Protein AF-A0A258RDF0-F1 (afdb_monomer)

Structure (mmCIF, N/CA/C/O backbone):
data_AF-A0A258RDF0-F1
#
_entry.id   AF-A0A258RDF0-F1
#
loop_
_atom_site.group_PDB
_atom_site.id
_atom_site.type_symbol
_atom_site.label_atom_id
_atom_site.label_alt_id
_atom_site.label_comp_id
_atom_site.label_asym_id
_atom_site.label_entity_id
_atom_site.label_seq_id
_atom_site.pdbx_PDB_ins_code
_atom_site.Cartn_x
_atom_site.Cartn_y
_atom_site.Cartn_z
_atom_site.occupancy
_atom_site.B_iso_or_equiv
_atom_site.auth_seq_id
_atom_site.auth_comp_id
_atom_site.auth_asym_id
_atom_site.auth_atom_id
_atom_site.pdbx_PDB_model_num
ATOM 1 N N . MET A 1 1 ? -20.471 22.988 -35.890 1.00 46.72 1 MET A N 1
ATOM 2 C CA . MET A 1 1 ? -19.238 23.167 -35.092 1.00 46.72 1 MET A CA 1
ATOM 3 C C . MET A 1 1 ? -19.544 24.231 -34.056 1.00 46.72 1 MET A C 1
ATOM 5 O O . MET A 1 1 ? -19.639 25.398 -34.407 1.00 46.72 1 MET A O 1
ATOM 9 N N . ASP A 1 2 ? -19.808 23.821 -32.820 1.00 60.06 2 ASP A N 1
ATOM 10 C CA . ASP A 1 2 ? -20.266 24.709 -31.749 1.00 60.06 2 ASP A CA 1
ATOM 11 C C . ASP A 1 2 ? -19.088 25.421 -31.075 1.00 60.06 2 ASP A C 1
ATOM 13 O O . ASP A 1 2 ? -18.293 24.817 -30.354 1.00 60.06 2 ASP A O 1
ATOM 17 N N . PHE A 1 3 ? -18.955 26.724 -31.323 1.00 60.78 3 PHE A N 1
ATOM 18 C CA . PHE A 1 3 ? -17.875 27.548 -30.769 1.00 60.78 3 PHE A CA 1
ATOM 19 C C . PHE A 1 3 ? -18.239 28.172 -29.412 1.00 60.78 3 PHE A C 1
ATOM 21 O O . PHE A 1 3 ? -17.359 28.383 -28.576 1.00 60.78 3 PHE A O 1
ATOM 28 N N . SER A 1 4 ? -19.529 28.387 -29.146 1.00 67.19 4 SER A N 1
ATOM 29 C CA . SER A 1 4 ? -20.022 29.019 -27.914 1.00 67.19 4 SER A CA 1
ATOM 30 C C . SER A 1 4 ? -19.819 28.136 -26.678 1.00 67.19 4 SER A C 1
ATOM 32 O O . SER A 1 4 ? -19.344 28.602 -25.643 1.00 67.19 4 SER A O 1
ATOM 34 N N . THR A 1 5 ? -20.066 26.828 -26.801 1.00 65.38 5 THR A N 1
ATOM 35 C CA . THR A 1 5 ? -19.822 25.852 -25.723 1.00 65.38 5 THR A CA 1
ATOM 36 C C . THR A 1 5 ? -18.330 25.700 -25.423 1.00 65.38 5 THR A C 1
ATOM 38 O O . THR A 1 5 ? -17.933 25.544 -24.266 1.00 65.38 5 THR A O 1
ATOM 41 N N . ARG A 1 6 ? -17.470 25.817 -26.447 1.00 63.69 6 ARG A N 1
ATOM 42 C CA . ARG A 1 6 ? -16.010 25.774 -26.286 1.00 63.69 6 ARG A CA 1
ATOM 43 C C . ARG A 1 6 ? -15.482 26.997 -25.543 1.00 63.69 6 ARG A C 1
ATOM 45 O O . ARG A 1 6 ? -14.559 26.858 -24.739 1.00 63.69 6 ARG A O 1
ATOM 52 N N . GLN A 1 7 ? -16.065 28.171 -25.775 1.00 63.72 7 GLN A N 1
ATOM 53 C CA . GLN A 1 7 ? -15.661 29.401 -25.099 1.00 63.72 7 GLN A CA 1
ATOM 54 C C . GLN A 1 7 ? -16.093 29.414 -23.624 1.00 63.72 7 GLN A C 1
ATOM 56 O O . GLN A 1 7 ? -15.288 29.765 -22.759 1.00 63.72 7 GLN A O 1
ATOM 61 N N . GLU A 1 8 ? -17.310 28.956 -23.315 1.00 69.31 8 GLU A N 1
ATOM 62 C CA . GLU A 1 8 ? -17.787 28.859 -21.930 1.00 69.31 8 GLU A CA 1
ATOM 63 C C . GLU A 1 8 ? -16.985 27.824 -21.125 1.00 69.31 8 GLU A C 1
ATOM 65 O O . GLU A 1 8 ? -16.539 28.103 -20.009 1.00 69.31 8 GLU A O 1
ATOM 70 N N . ASN A 1 9 ? -16.709 26.659 -21.720 1.00 72.44 9 ASN A N 1
ATOM 71 C CA . ASN A 1 9 ? -15.891 25.631 -21.084 1.00 72.44 9 ASN A CA 1
ATOM 72 C C . ASN A 1 9 ? -14.430 26.093 -20.922 1.00 72.44 9 ASN A C 1
ATOM 74 O O . ASN A 1 9 ? -13.807 25.841 -19.895 1.00 72.44 9 ASN A O 1
ATOM 78 N N . SER A 1 10 ? -13.885 26.847 -21.886 1.00 78.25 10 SER A N 1
ATOM 79 C CA . SER A 1 10 ? -12.567 27.479 -21.743 1.00 78.25 10 SER A CA 1
ATOM 80 C C . SER A 1 10 ? -12.546 28.429 -20.543 1.00 78.25 10 SER A C 1
ATOM 82 O O . SER A 1 10 ? -11.718 28.265 -19.649 1.00 78.25 10 SER A O 1
ATOM 84 N N . ARG A 1 11 ? -13.508 29.356 -20.438 1.00 83.94 11 ARG A N 1
ATOM 85 C CA . ARG A 1 11 ? -13.563 30.326 -19.334 1.00 83.94 11 ARG A CA 1
ATOM 86 C C . ARG A 1 11 ? -13.711 29.647 -17.967 1.00 83.94 11 ARG A C 1
ATOM 88 O O . ARG A 1 11 ? -12.981 30.008 -17.050 1.00 83.94 11 ARG A O 1
ATOM 95 N N . ARG A 1 12 ? -14.563 28.618 -17.852 1.00 83.00 12 ARG A N 1
ATOM 96 C CA . ARG A 1 12 ? -14.733 27.807 -16.626 1.00 83.00 12 ARG A CA 1
ATOM 97 C C . ARG A 1 12 ? -13.453 27.064 -16.222 1.00 83.00 12 ARG A C 1
ATOM 99 O O . ARG A 1 12 ? -13.132 26.972 -15.036 1.00 83.00 12 ARG A O 1
ATOM 106 N N . ARG A 1 13 ? -12.688 26.561 -17.196 1.00 83.06 13 ARG A N 1
ATOM 107 C CA . ARG A 1 13 ? -11.395 25.903 -16.948 1.00 83.06 13 ARG A CA 1
ATOM 108 C C . ARG A 1 13 ? -10.340 26.887 -16.452 1.00 83.06 13 ARG A C 1
ATOM 110 O O . ARG A 1 13 ? -9.618 26.561 -15.515 1.00 83.06 13 ARG A O 1
ATOM 117 N N . TRP A 1 14 ? -10.283 28.090 -17.022 1.00 91.88 14 TRP A N 1
ATOM 118 C CA . TRP A 1 14 ? -9.378 29.147 -16.561 1.00 91.88 14 TRP A CA 1
ATOM 119 C C . TRP A 1 14 ? -9.740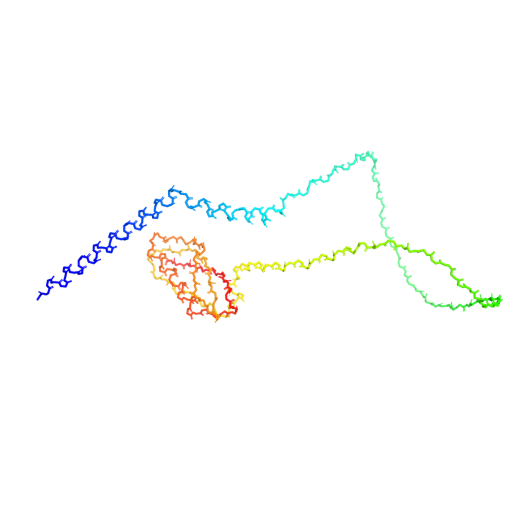 29.649 -15.160 1.00 91.88 14 TRP A C 1
ATOM 121 O O . TRP A 1 14 ? -8.846 29.821 -14.336 1.00 91.88 14 TRP A O 1
ATOM 131 N N . THR A 1 15 ? -11.031 29.805 -14.843 1.00 92.25 15 THR A N 1
ATOM 132 C CA . THR A 1 15 ? -11.462 30.158 -13.479 1.00 92.25 15 THR A CA 1
ATOM 133 C C . THR A 1 15 ? -11.142 29.054 -12.473 1.00 92.25 15 THR A C 1
ATOM 135 O O . THR A 1 15 ? -10.676 29.352 -11.378 1.00 92.25 15 THR A O 1
ATOM 138 N N . GLY A 1 16 ? -11.327 27.781 -12.846 1.00 91.69 16 GLY A N 1
ATOM 139 C CA . GLY A 1 16 ? -10.954 26.646 -12.000 1.00 91.69 16 GLY A CA 1
ATOM 140 C C . GLY A 1 16 ? -9.446 26.582 -11.748 1.00 91.69 16 GLY A C 1
ATOM 141 O O . GLY A 1 16 ? -9.019 26.429 -10.608 1.00 91.69 16 GLY A O 1
ATOM 142 N N . LEU A 1 17 ? -8.632 26.781 -12.790 1.00 94.06 17 LEU A N 1
ATOM 143 C CA . LEU A 1 17 ? -7.175 26.817 -12.664 1.00 94.06 17 LEU A CA 1
ATOM 144 C C . LEU A 1 17 ? -6.716 27.974 -11.763 1.00 94.06 17 LEU A C 1
ATOM 146 O O . LEU A 1 17 ? -5.900 27.762 -10.870 1.00 94.06 17 LEU A O 1
ATOM 150 N N . ALA A 1 18 ? -7.274 29.173 -11.950 1.00 94.94 18 ALA A N 1
ATOM 151 C CA . ALA A 1 18 ? -6.965 30.333 -11.117 1.00 94.94 18 ALA A CA 1
ATOM 152 C C . ALA A 1 18 ? -7.332 30.098 -9.642 1.00 94.94 18 ALA A C 1
ATOM 154 O O . ALA A 1 18 ? -6.536 30.412 -8.759 1.00 94.94 18 ALA A O 1
ATOM 155 N N . ALA A 1 19 ? -8.492 29.489 -9.372 1.00 96.12 19 ALA A N 1
ATOM 156 C CA . ALA A 1 19 ? -8.915 29.147 -8.016 1.00 96.12 19 ALA A CA 1
ATOM 157 C C . ALA A 1 19 ? -7.959 28.147 -7.347 1.00 96.12 19 ALA A C 1
ATOM 159 O O . ALA A 1 19 ? -7.587 28.326 -6.189 1.00 96.12 19 ALA A O 1
ATOM 160 N N . VAL A 1 20 ? -7.510 27.125 -8.082 1.00 96.12 20 VAL A N 1
ATOM 161 C CA . VAL A 1 20 ? -6.561 26.131 -7.563 1.00 96.12 20 VAL A CA 1
ATOM 162 C C . VAL A 1 20 ? -5.204 26.769 -7.278 1.00 96.12 20 VAL A C 1
ATOM 164 O O . VAL A 1 20 ? -4.642 26.539 -6.209 1.00 96.12 20 VAL A O 1
ATOM 167 N N . VAL A 1 21 ? -4.680 27.596 -8.187 1.00 97.06 21 VAL A N 1
ATOM 168 C CA . VAL A 1 21 ? -3.404 28.299 -7.974 1.00 97.06 21 VAL A CA 1
ATOM 169 C C . VAL A 1 21 ? -3.492 29.215 -6.752 1.00 97.06 21 VAL A C 1
ATOM 171 O O . VAL A 1 21 ? -2.612 29.170 -5.894 1.00 97.06 21 VAL A O 1
ATOM 174 N N . LEU A 1 22 ? -4.581 29.975 -6.614 1.00 97.00 22 LEU A N 1
ATOM 175 C CA . LEU A 1 22 ? -4.813 30.830 -5.451 1.00 97.00 22 LEU A CA 1
ATOM 176 C C . LEU A 1 22 ? -4.875 30.021 -4.147 1.00 97.00 22 LEU A C 1
ATOM 178 O O . LEU A 1 22 ? -4.267 30.416 -3.156 1.00 97.00 22 LEU A O 1
ATOM 182 N N . PHE A 1 23 ? -5.546 28.868 -4.152 1.00 96.62 23 PHE A N 1
ATOM 183 C CA . PHE A 1 23 ? -5.618 27.982 -2.990 1.00 96.62 23 PHE A CA 1
ATOM 184 C C . PHE A 1 23 ? -4.237 27.474 -2.556 1.00 96.62 23 PHE A C 1
ATOM 186 O O . PHE A 1 23 ? -3.932 27.474 -1.367 1.00 96.62 23 PHE A O 1
ATOM 193 N N . HIS A 1 24 ? -3.371 27.095 -3.500 1.00 96.81 24 HIS A N 1
ATOM 194 C CA . HIS A 1 24 ? -2.018 26.632 -3.175 1.00 96.81 24 HIS A CA 1
ATOM 195 C C . HIS A 1 24 ? -1.128 27.762 -2.660 1.00 96.81 24 HIS A C 1
ATOM 197 O O . HIS A 1 24 ? -0.344 27.540 -1.740 1.00 96.81 24 HIS A O 1
ATOM 203 N N . LEU A 1 25 ? -1.265 28.969 -3.214 1.00 95.94 25 LEU A N 1
ATOM 204 C CA . LEU A 1 25 ? -0.564 30.151 -2.714 1.00 95.94 25 LEU A CA 1
ATOM 205 C C . LEU A 1 25 ? -1.012 30.496 -1.290 1.00 95.94 25 LEU A C 1
ATOM 207 O O . LEU A 1 25 ? -0.167 30.763 -0.442 1.00 95.94 25 LEU A O 1
ATOM 211 N N . LEU A 1 26 ? -2.317 30.420 -1.005 1.00 94.19 26 LEU A N 1
ATO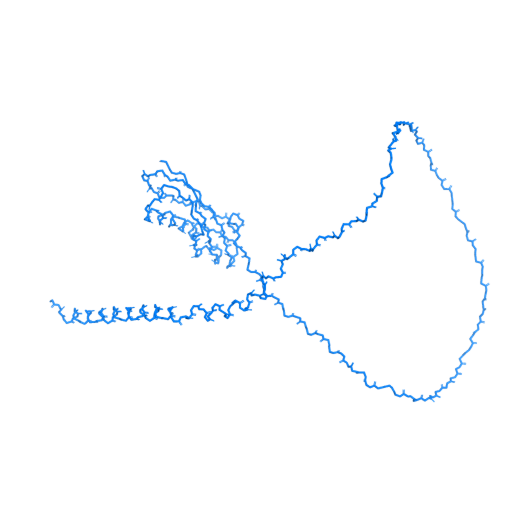M 212 C CA . LEU A 1 26 ? -2.864 30.598 0.342 1.00 94.19 26 LEU A CA 1
ATOM 213 C C . LEU A 1 26 ? -2.364 29.522 1.310 1.00 94.19 26 LEU A C 1
ATOM 215 O O . LEU A 1 26 ? -1.960 29.859 2.419 1.00 94.19 26 LEU A O 1
ATOM 219 N N . LEU A 1 27 ? -2.341 28.250 0.898 1.00 91.88 27 LEU A N 1
ATOM 220 C CA . LEU A 1 27 ? -1.785 27.162 1.707 1.00 91.88 27 LEU A CA 1
ATOM 221 C C . LEU A 1 27 ? -0.298 27.393 1.981 1.00 91.88 27 LEU A C 1
ATOM 223 O O . LEU A 1 27 ? 0.106 27.413 3.139 1.00 91.88 27 LEU A O 1
ATOM 227 N N . GLY A 1 28 ? 0.510 27.636 0.947 1.00 92.50 28 GLY A N 1
ATOM 228 C CA . GLY A 1 28 ? 1.937 27.924 1.096 1.00 92.50 28 GLY A CA 1
ATOM 229 C C . GLY A 1 28 ? 2.184 29.103 2.038 1.00 92.50 28 GLY A C 1
ATOM 230 O O . GLY A 1 28 ? 2.966 28.989 2.979 1.00 92.50 28 GLY A O 1
ATOM 231 N N . TRP A 1 29 ? 1.437 30.194 1.861 1.00 90.25 29 TRP A N 1
ATOM 232 C CA . TRP A 1 29 ? 1.506 31.373 2.722 1.00 90.25 29 TRP A CA 1
ATOM 233 C C . TRP A 1 29 ? 1.082 31.079 4.169 1.00 90.25 29 TRP A C 1
ATOM 235 O O . TRP A 1 29 ? 1.737 31.548 5.098 1.00 90.25 29 TRP A O 1
ATOM 245 N N . ALA A 1 30 ? 0.045 30.269 4.396 1.00 86.81 30 ALA A N 1
ATOM 246 C CA . ALA A 1 30 ? -0.396 29.866 5.734 1.00 86.81 30 ALA A CA 1
ATOM 247 C C . ALA A 1 30 ? 0.620 28.956 6.448 1.00 86.81 30 ALA A C 1
ATOM 249 O O . ALA A 1 30 ? 0.831 29.086 7.658 1.00 86.81 30 ALA A O 1
ATOM 250 N N . LEU A 1 31 ? 1.284 28.063 5.705 1.00 84.56 31 LEU A N 1
ATOM 251 C CA . LEU A 1 31 ? 2.390 27.251 6.215 1.00 84.56 31 LEU A CA 1
ATOM 252 C C . LEU A 1 31 ? 3.596 28.128 6.592 1.00 84.56 31 LEU A C 1
ATOM 254 O O . LEU A 1 31 ? 4.161 27.949 7.670 1.00 84.56 31 LEU A O 1
ATOM 258 N N . MET A 1 32 ? 3.948 29.109 5.754 1.00 85.31 32 MET A N 1
ATOM 259 C CA . MET A 1 32 ? 5.049 30.052 6.006 1.00 85.31 32 MET A CA 1
ATOM 260 C C . MET A 1 32 ? 4.762 30.987 7.194 1.00 85.31 32 MET A C 1
ATOM 262 O O . MET A 1 32 ? 5.670 31.279 7.966 1.00 85.31 32 MET A O 1
ATOM 266 N N . ASN A 1 33 ? 3.506 31.406 7.388 1.00 81.19 33 ASN A N 1
ATOM 267 C CA . ASN A 1 33 ? 3.080 32.264 8.504 1.00 81.19 33 ASN A CA 1
ATOM 268 C C . ASN A 1 33 ? 2.726 31.499 9.796 1.00 81.19 33 ASN A C 1
ATOM 270 O O . ASN A 1 33 ? 2.259 32.101 10.761 1.00 81.19 33 ASN A O 1
ATOM 274 N N . GLY A 1 34 ? 2.989 30.190 9.863 1.00 71.25 34 GLY A N 1
ATOM 275 C CA . GLY A 1 34 ? 3.116 29.500 11.149 1.00 71.25 34 GLY A CA 1
ATOM 276 C C . GLY A 1 34 ? 1.847 28.874 11.733 1.00 71.25 34 GLY A C 1
ATOM 277 O O . GLY A 1 34 ? 1.809 28.617 12.939 1.00 71.25 34 GLY A O 1
ATOM 278 N N . LEU A 1 35 ? 0.850 28.515 10.915 1.00 63.00 35 LEU A N 1
ATOM 279 C CA . LEU A 1 35 ? -0.273 27.687 11.393 1.00 63.00 35 LEU A CA 1
ATOM 280 C C . LEU A 1 35 ? 0.198 26.311 11.912 1.00 63.00 35 LEU A C 1
ATOM 282 O O . LEU A 1 35 ? -0.406 25.739 12.814 1.00 63.00 35 LEU A O 1
ATOM 286 N N . ALA A 1 36 ? 1.326 25.817 11.394 1.00 58.84 36 ALA A N 1
ATOM 287 C CA . ALA A 1 36 ? 1.912 24.538 11.782 1.00 58.84 36 ALA A CA 1
ATOM 288 C C . ALA A 1 36 ? 2.442 24.506 13.227 1.00 58.84 36 ALA A C 1
ATOM 290 O O . ALA A 1 36 ? 2.450 23.439 13.826 1.00 58.84 36 ALA A O 1
ATOM 291 N N . ARG A 1 37 ? 2.860 25.640 13.813 1.00 58.81 37 ARG A N 1
ATOM 292 C CA . ARG A 1 37 ? 3.350 25.660 15.206 1.00 58.81 37 ARG A CA 1
ATOM 293 C C . ARG A 1 37 ? 2.222 25.816 16.219 1.00 58.81 37 ARG A C 1
ATOM 295 O O . ARG A 1 37 ? 2.191 25.057 17.170 1.00 58.81 37 ARG A O 1
ATOM 302 N N . LYS A 1 38 ? 1.225 26.679 15.976 1.00 59.44 38 LYS A N 1
ATOM 303 C CA . LYS A 1 38 ? 0.113 26.886 16.931 1.00 59.44 38 LYS A CA 1
ATOM 304 C C . LYS A 1 38 ? -0.742 25.638 17.194 1.00 59.44 38 LYS A C 1
ATOM 306 O O . LYS A 1 38 ? -1.240 25.468 18.306 1.00 59.44 38 LYS A O 1
ATOM 311 N N . VAL A 1 39 ? -0.918 24.769 16.195 1.00 60.00 39 VAL A N 1
ATOM 312 C CA . VAL A 1 39 ? -1.661 23.506 16.368 1.00 60.00 39 VAL A CA 1
ATOM 313 C C . VAL A 1 39 ? -0.779 22.431 17.012 1.00 60.00 39 VAL A C 1
ATOM 315 O O . VAL A 1 39 ? -1.281 21.616 17.775 1.00 60.00 39 VAL A O 1
ATOM 318 N N . VAL A 1 40 ? 0.537 22.465 16.780 1.00 60.91 40 VAL A N 1
ATOM 319 C CA . VAL A 1 40 ? 1.485 21.553 17.436 1.00 60.91 40 VAL A CA 1
ATOM 320 C C . VAL A 1 40 ? 1.713 21.949 18.894 1.00 60.91 40 VAL A C 1
ATOM 322 O O . VAL A 1 40 ? 1.682 21.059 19.727 1.00 60.91 40 VAL A O 1
ATOM 325 N N . ASP A 1 41 ? 1.806 23.242 19.226 1.00 59.53 41 ASP A N 1
ATOM 326 C CA . ASP A 1 41 ? 1.945 23.741 20.606 1.00 59.53 41 ASP A CA 1
ATOM 327 C C . ASP A 1 41 ? 0.738 23.376 21.484 1.00 59.53 41 ASP A C 1
ATOM 329 O O . ASP A 1 41 ? 0.880 23.053 22.660 1.00 59.53 41 ASP A O 1
ATOM 333 N N . SER A 1 42 ? -0.469 23.356 20.911 1.00 57.50 42 SER A N 1
ATOM 334 C CA . SER A 1 42 ? -1.675 22.942 21.647 1.00 57.50 42 SER A CA 1
ATOM 335 C C . SER A 1 42 ? -1.730 21.425 21.891 1.00 57.50 42 SER A C 1
ATOM 337 O O . SER A 1 42 ? -2.407 20.971 22.810 1.00 57.50 42 SER A O 1
ATOM 339 N N . VAL A 1 43 ? -1.027 20.633 21.073 1.00 59.38 43 VAL A N 1
ATOM 340 C CA . VAL A 1 43 ? -0.972 19.167 21.178 1.00 59.38 43 VAL A CA 1
ATOM 341 C C . VAL A 1 43 ? 0.236 18.718 22.005 1.00 59.38 43 VAL A C 1
ATOM 343 O O . VAL A 1 43 ? 0.109 17.780 22.785 1.00 59.38 43 VAL A O 1
ATOM 346 N N . SER A 1 44 ? 1.381 19.398 21.914 1.00 59.31 44 SER A N 1
ATOM 347 C CA . SER A 1 44 ? 2.579 19.102 22.708 1.00 59.31 44 SER A CA 1
ATOM 348 C C . SER A 1 44 ? 2.362 19.375 24.194 1.00 59.31 44 SER A C 1
ATOM 350 O O . SER A 1 44 ? 2.711 18.518 24.999 1.00 59.31 44 SER A O 1
ATOM 352 N N . VAL A 1 45 ? 1.665 20.458 24.564 1.00 58.81 45 VAL A N 1
ATOM 353 C CA . VAL A 1 45 ? 1.292 20.737 25.969 1.00 58.81 45 VAL A CA 1
ATOM 354 C C . VAL A 1 45 ? 0.437 19.612 26.576 1.00 58.81 45 VAL A C 1
ATOM 356 O O . VAL A 1 45 ? 0.509 19.341 27.774 1.00 58.81 45 VAL A O 1
ATOM 359 N N . LEU A 1 46 ? -0.343 18.898 25.757 1.00 57.91 46 LEU A N 1
ATOM 360 C CA . LEU A 1 46 ? -1.155 17.764 26.208 1.00 57.91 46 LEU A CA 1
ATOM 361 C C . LEU A 1 46 ? -0.394 16.424 26.184 1.00 57.91 46 LEU A C 1
ATOM 363 O O . LEU A 1 46 ? -0.779 15.481 26.875 1.00 57.91 46 LEU A O 1
ATOM 367 N N . VAL A 1 47 ? 0.688 16.332 25.407 1.00 57.19 47 VAL A N 1
ATOM 368 C CA . VAL A 1 47 ? 1.519 15.125 25.258 1.00 57.19 47 VAL A CA 1
ATOM 369 C C . VAL A 1 47 ? 2.670 15.091 26.270 1.00 57.19 47 VAL A C 1
ATOM 371 O O . VAL A 1 47 ? 3.025 14.012 26.749 1.00 57.19 47 VAL A O 1
ATOM 374 N N . GLU A 1 48 ? 3.195 16.245 26.684 1.00 54.00 48 GLU A N 1
ATOM 375 C CA . GLU A 1 48 ? 4.260 16.350 27.694 1.00 54.00 48 GLU A CA 1
ATOM 376 C C . GLU A 1 48 ? 3.809 15.958 29.110 1.00 54.00 48 GLU A C 1
ATOM 378 O O . GLU A 1 48 ? 4.647 15.708 29.968 1.00 54.00 48 GLU A O 1
ATOM 383 N N . THR A 1 49 ? 2.506 15.795 29.357 1.00 53.88 49 THR A N 1
ATOM 384 C CA . THR A 1 49 ? 1.988 15.278 30.640 1.00 53.88 49 THR A CA 1
ATOM 385 C C . THR A 1 49 ? 1.599 13.799 30.607 1.00 53.88 49 THR A C 1
ATOM 387 O O . THR A 1 49 ? 1.143 13.263 31.616 1.00 53.88 49 THR A O 1
ATOM 390 N N . ARG A 1 50 ? 1.756 13.100 29.470 1.00 58.03 50 ARG A N 1
ATOM 391 C CA . ARG A 1 50 ? 1.322 11.695 29.350 1.00 58.03 50 ARG A CA 1
ATOM 392 C C . ARG A 1 50 ? 2.414 10.684 29.001 1.00 58.03 50 ARG A C 1
ATOM 394 O O . ARG A 1 50 ? 2.160 9.505 29.235 1.00 58.03 50 ARG A O 1
ATOM 401 N N . ILE A 1 51 ? 3.578 11.072 28.459 1.00 55.72 51 ILE A N 1
ATOM 402 C CA . ILE A 1 51 ? 4.574 10.112 27.916 1.00 55.72 51 ILE A CA 1
ATOM 403 C C . ILE A 1 51 ? 6.052 10.418 28.305 1.00 55.72 51 ILE A C 1
ATOM 405 O O . ILE A 1 51 ? 6.966 9.837 27.737 1.00 55.72 51 ILE A O 1
ATOM 409 N N . ILE A 1 52 ? 6.334 11.232 29.333 1.00 55.22 52 ILE A N 1
ATOM 410 C CA . ILE A 1 52 ? 7.628 11.181 30.058 1.00 55.22 52 ILE A CA 1
ATOM 411 C C . ILE A 1 52 ? 7.367 11.246 31.570 1.00 55.22 52 ILE A C 1
ATOM 413 O O . ILE A 1 52 ? 7.656 12.228 32.237 1.00 55.22 52 ILE A O 1
ATOM 417 N N . GLU A 1 53 ? 6.818 10.170 32.116 1.00 59.84 53 GLU A N 1
ATOM 418 C CA . GLU A 1 53 ? 7.106 9.773 33.498 1.00 59.84 53 GLU A CA 1
ATOM 419 C C . GLU A 1 53 ? 7.227 8.250 33.526 1.00 59.84 53 GLU A C 1
ATOM 421 O O . GLU A 1 53 ? 6.484 7.542 34.185 1.00 59.84 53 GLU A O 1
ATOM 426 N N . GLU A 1 54 ? 8.134 7.726 32.702 1.00 60.56 54 GLU A N 1
ATOM 427 C CA . GLU A 1 54 ? 8.635 6.366 32.848 1.00 60.56 54 GLU A CA 1
ATOM 428 C C . GLU A 1 54 ? 10.091 6.368 32.372 1.00 60.56 54 GLU A C 1
ATOM 430 O O . GLU A 1 54 ? 10.385 6.589 31.196 1.00 60.56 54 GLU A O 1
ATOM 435 N N . THR A 1 55 ? 10.999 6.059 33.299 1.00 46.91 55 THR A N 1
ATOM 436 C CA . THR A 1 55 ? 12.430 5.768 33.096 1.00 46.91 55 THR A CA 1
ATOM 437 C C . THR A 1 55 ? 13.421 6.938 33.194 1.00 46.91 55 THR A C 1
ATOM 439 O O . THR A 1 55 ? 14.292 7.109 32.344 1.00 46.91 55 THR A O 1
ATOM 442 N N . GLN A 1 56 ? 13.432 7.652 34.324 1.00 52.00 56 GLN A N 1
ATOM 443 C CA . GLN A 1 56 ? 14.736 7.814 34.975 1.00 52.00 56 GLN A CA 1
ATOM 444 C C . GLN A 1 56 ? 14.973 6.506 35.754 1.00 52.00 56 GLN A C 1
ATOM 446 O O . GLN A 1 56 ? 14.127 6.157 36.581 1.00 52.00 56 GLN A O 1
ATOM 451 N N . PRO A 1 57 ? 16.025 5.716 35.468 1.00 57.41 57 PRO A N 1
ATOM 452 C CA . PRO A 1 57 ? 16.341 4.565 36.306 1.00 57.41 57 PRO A CA 1
ATOM 453 C C . PRO A 1 57 ? 16.523 5.051 37.753 1.00 57.41 57 PRO A C 1
ATOM 455 O O . PRO A 1 57 ? 17.112 6.120 37.944 1.00 57.41 57 PRO A O 1
ATOM 458 N N . PRO A 1 58 ? 16.018 4.324 38.770 1.00 65.62 58 PRO A N 1
ATOM 459 C CA . PRO A 1 58 ? 16.239 4.717 40.154 1.00 65.62 58 PRO A CA 1
ATOM 460 C C . PRO A 1 58 ? 17.749 4.858 40.393 1.00 65.62 58 PRO A C 1
ATOM 462 O O . PRO A 1 58 ? 18.522 4.049 39.861 1.00 65.62 58 PRO A O 1
ATOM 465 N N . PRO A 1 59 ? 18.194 5.880 41.150 1.00 69.06 59 PRO A N 1
ATOM 466 C CA . PRO A 1 59 ? 19.608 6.048 41.435 1.00 69.06 59 PRO A CA 1
ATOM 467 C C . PRO A 1 59 ? 20.151 4.761 42.073 1.00 69.06 59 PRO A C 1
ATOM 469 O O . PRO A 1 59 ? 19.462 4.145 42.895 1.00 69.06 59 PRO A O 1
ATOM 472 N N . PRO A 1 60 ? 21.360 4.320 41.683 1.00 68.06 60 PRO A N 1
ATOM 473 C CA . PRO A 1 60 ? 21.932 3.091 42.205 1.00 68.06 60 PRO A CA 1
ATOM 474 C C . PRO A 1 60 ? 22.046 3.168 43.737 1.00 68.06 60 PRO A C 1
ATOM 476 O O . PRO A 1 60 ? 22.373 4.233 44.272 1.00 68.06 60 PRO A O 1
ATOM 479 N N . PRO A 1 61 ? 21.782 2.062 44.456 1.00 73.88 61 PRO A N 1
ATOM 480 C CA . PRO A 1 61 ? 21.880 2.041 45.908 1.00 73.88 61 PRO A CA 1
ATOM 481 C C . PRO A 1 61 ? 23.314 2.371 46.359 1.00 73.88 61 PRO A C 1
ATOM 483 O O . PRO A 1 61 ? 24.273 1.985 45.681 1.00 73.88 61 PRO A O 1
ATOM 486 N N . PRO A 1 62 ? 23.482 3.075 47.495 1.00 72.69 62 PRO A N 1
ATOM 487 C CA . PRO A 1 62 ? 24.800 3.421 48.006 1.00 72.69 62 PRO A CA 1
ATOM 488 C C . PRO A 1 62 ? 25.615 2.153 48.304 1.00 72.69 62 PRO A C 1
ATOM 490 O O . PRO A 1 62 ? 25.049 1.141 48.735 1.00 72.69 62 PRO A O 1
ATOM 493 N N . PRO A 1 63 ? 26.941 2.184 48.080 1.00 70.69 63 PRO A N 1
ATOM 494 C CA . PRO A 1 63 ? 27.786 1.020 48.287 1.00 70.69 63 PRO A CA 1
ATOM 495 C C . PRO A 1 63 ? 27.761 0.587 49.761 1.00 70.69 63 PRO A C 1
ATOM 497 O O . PRO A 1 63 ? 27.787 1.440 50.655 1.00 70.69 63 PRO A O 1
ATOM 500 N N . PRO A 1 64 ? 27.732 -0.729 50.037 1.00 71.81 64 PRO A N 1
ATOM 501 C CA . PRO A 1 64 ? 27.799 -1.233 51.398 1.00 71.81 64 PRO A CA 1
ATOM 502 C C . PRO A 1 64 ? 29.141 -0.858 52.048 1.00 71.81 64 PRO A C 1
ATOM 504 O O . PRO A 1 64 ? 30.169 -0.802 51.363 1.00 71.81 64 PRO A O 1
ATOM 507 N N . PRO A 1 65 ? 29.155 -0.613 53.370 1.00 65.62 65 PRO A N 1
ATOM 508 C CA . PRO A 1 65 ? 30.373 -0.270 54.086 1.00 65.62 65 PRO A CA 1
ATOM 509 C C . PRO A 1 65 ? 31.414 -1.398 53.968 1.00 65.62 65 PRO A C 1
ATOM 511 O O . PRO A 1 65 ? 31.050 -2.578 53.949 1.00 65.62 65 PRO A O 1
ATOM 514 N N . PRO A 1 66 ? 32.714 -1.059 53.904 1.00 57.44 66 PRO A N 1
ATOM 515 C CA . PRO A 1 66 ? 33.777 -2.035 53.716 1.00 57.44 66 PRO A CA 1
ATOM 516 C C . PRO A 1 66 ? 33.848 -2.996 54.907 1.00 57.44 66 PRO A C 1
ATOM 518 O O . PRO A 1 66 ? 34.260 -2.628 56.010 1.00 57.44 66 PRO A O 1
ATOM 521 N N . VAL A 1 67 ? 33.480 -4.255 54.672 1.00 58.25 67 VAL A N 1
ATOM 522 C CA . VAL A 1 67 ? 33.759 -5.345 55.608 1.00 58.25 67 VAL A CA 1
ATOM 523 C C . VAL A 1 67 ? 35.238 -5.691 55.474 1.00 58.25 67 VAL A C 1
ATOM 525 O O . VAL A 1 67 ? 35.709 -6.094 54.410 1.00 58.25 67 VAL A O 1
ATOM 528 N N . LYS A 1 68 ? 35.985 -5.479 56.559 1.00 53.47 68 LYS A N 1
ATOM 529 C CA . LYS A 1 68 ? 37.409 -5.814 56.639 1.00 53.47 68 LYS A CA 1
ATOM 530 C C . LYS A 1 68 ? 37.606 -7.329 56.439 1.00 53.47 68 LYS A C 1
ATOM 532 O O . LYS A 1 68 ? 36.774 -8.105 56.909 1.00 53.47 68 LYS A O 1
ATOM 537 N N . PRO A 1 69 ? 38.693 -7.770 55.785 1.00 49.25 69 PRO A N 1
ATOM 538 C CA . PRO A 1 69 ? 38.892 -9.175 55.454 1.00 49.25 69 PRO A CA 1
ATOM 539 C C . PRO A 1 69 ? 39.304 -9.981 56.687 1.00 49.25 69 PRO A C 1
ATOM 541 O O . PRO A 1 69 ? 40.248 -9.610 57.381 1.00 49.25 69 PRO A O 1
ATOM 544 N N . ALA A 1 70 ? 38.673 -11.134 56.899 1.00 46.44 70 ALA A N 1
ATOM 545 C CA . ALA A 1 70 ? 39.219 -12.187 57.745 1.00 46.44 70 ALA A CA 1
ATOM 546 C C . ALA A 1 70 ? 39.222 -13.511 56.964 1.00 46.44 70 ALA A C 1
ATOM 548 O O . ALA A 1 70 ? 38.178 -14.120 56.777 1.00 46.44 70 ALA A O 1
ATOM 549 N N . ALA A 1 71 ? 40.414 -13.836 56.445 1.00 49.72 71 ALA A N 1
ATOM 550 C CA . ALA A 1 71 ? 41.125 -15.125 56.428 1.00 49.72 71 ALA A CA 1
ATOM 551 C C . ALA A 1 71 ? 40.395 -16.474 56.136 1.00 49.72 71 ALA A C 1
ATOM 553 O O . ALA A 1 71 ? 39.204 -16.638 56.364 1.00 49.72 71 ALA A O 1
ATOM 554 N N . PRO A 1 72 ? 41.124 -17.475 55.595 1.00 43.97 72 PRO A N 1
ATOM 555 C CA . PRO A 1 72 ? 40.616 -18.457 54.634 1.00 43.97 72 PRO A CA 1
ATOM 556 C C . PRO A 1 72 ? 40.143 -19.806 55.219 1.00 43.97 72 PRO A C 1
ATOM 558 O O . PRO A 1 72 ? 40.377 -20.145 56.374 1.00 43.97 72 PRO A O 1
ATOM 561 N N . LYS A 1 73 ? 39.495 -20.574 54.328 1.00 41.81 73 LYS A N 1
ATOM 562 C CA . LYS A 1 73 ? 38.846 -21.901 54.460 1.00 41.81 73 LYS A CA 1
ATOM 563 C C . LYS A 1 73 ? 39.742 -22.997 55.073 1.00 41.81 73 LYS A C 1
ATOM 565 O O . LYS A 1 73 ? 40.951 -22.973 54.850 1.00 41.81 73 LYS A O 1
ATOM 570 N N . PRO A 1 74 ? 39.150 -24.066 55.649 1.00 40.06 74 PRO A N 1
ATOM 571 C CA . PRO A 1 74 ? 39.270 -25.361 54.961 1.00 40.06 74 PRO A CA 1
ATOM 572 C C . PRO A 1 74 ? 38.035 -26.288 55.006 1.00 40.06 74 PRO A C 1
ATOM 574 O O . PRO A 1 74 ? 37.124 -26.171 55.816 1.00 40.06 74 PRO A O 1
ATOM 577 N N . VAL A 1 75 ? 38.067 -27.216 54.051 1.00 45.00 75 VAL A N 1
ATOM 578 C CA . VAL A 1 75 ? 37.121 -28.277 53.673 1.00 45.00 75 VAL A CA 1
ATOM 579 C C . VAL A 1 75 ? 37.000 -29.366 54.745 1.00 45.00 75 VAL A C 1
ATOM 581 O O . VAL A 1 75 ? 38.021 -29.808 55.257 1.00 45.00 75 VAL A O 1
ATOM 584 N N . VAL A 1 76 ? 35.802 -29.932 54.945 1.00 43.09 76 VAL A N 1
ATOM 585 C CA . VAL A 1 76 ? 35.674 -31.357 55.309 1.00 43.09 76 VAL A CA 1
ATOM 586 C C . VAL A 1 76 ? 34.588 -32.014 54.464 1.00 43.09 76 VAL A C 1
ATOM 588 O O . VAL A 1 76 ? 33.494 -31.490 54.273 1.00 43.09 76 VAL A O 1
ATOM 591 N N . ALA A 1 77 ? 34.950 -33.169 53.919 1.00 34.34 77 ALA A N 1
ATOM 592 C CA . ALA A 1 77 ? 34.173 -33.983 53.013 1.00 34.34 77 ALA A CA 1
ATOM 593 C C . ALA A 1 77 ? 33.575 -35.212 53.728 1.00 34.34 77 ALA A C 1
ATOM 595 O O . ALA A 1 77 ? 34.169 -35.733 54.663 1.00 34.34 77 ALA A O 1
ATOM 596 N N . ARG A 1 78 ? 32.505 -35.749 53.120 1.00 33.97 78 ARG A N 1
ATOM 597 C CA . ARG A 1 78 ? 32.138 -37.181 53.001 1.00 33.97 78 ARG A CA 1
ATOM 598 C C . ARG A 1 78 ? 31.486 -37.949 54.181 1.00 33.97 78 ARG A C 1
ATOM 600 O O . ARG A 1 78 ? 32.134 -38.303 55.149 1.00 33.97 78 ARG A O 1
ATOM 607 N N . LYS A 1 79 ? 30.285 -38.454 53.832 1.00 33.97 79 LYS A N 1
ATOM 608 C CA . LYS A 1 79 ? 29.807 -39.867 53.802 1.00 33.97 79 LYS A CA 1
ATOM 609 C C . LYS A 1 79 ? 29.059 -40.493 55.008 1.00 33.97 79 LYS A C 1
ATOM 611 O O . LYS A 1 79 ? 29.645 -40.767 56.038 1.00 33.97 79 LYS A O 1
ATOM 616 N N . ALA A 1 80 ? 27.824 -40.913 54.673 1.00 31.25 80 ALA A N 1
ATOM 617 C CA . ALA A 1 80 ? 27.191 -42.245 54.822 1.00 31.25 80 ALA A CA 1
ATOM 618 C C . ALA A 1 80 ? 26.675 -42.753 56.192 1.00 31.25 80 ALA A C 1
ATOM 620 O O . ALA A 1 80 ? 27.469 -43.019 57.080 1.00 31.25 80 ALA A O 1
ATOM 621 N N . ALA A 1 81 ? 25.359 -43.039 56.277 1.00 35.19 81 ALA A N 1
ATOM 622 C CA . ALA A 1 81 ? 24.745 -44.375 56.489 1.00 35.19 81 ALA A CA 1
ATOM 623 C C . ALA A 1 81 ? 23.221 -44.273 56.804 1.00 35.19 81 ALA A C 1
ATOM 625 O O . ALA A 1 81 ? 22.794 -43.376 57.521 1.00 35.19 81 ALA A O 1
ATOM 626 N N . ALA A 1 82 ? 22.410 -45.185 56.246 1.00 32.03 82 ALA A N 1
ATOM 627 C CA . ALA A 1 82 ? 20.974 -45.443 56.538 1.00 32.03 82 ALA A CA 1
ATOM 628 C C . ALA A 1 82 ? 20.827 -46.487 57.696 1.00 32.03 82 ALA A C 1
ATOM 630 O O . ALA A 1 82 ? 21.891 -46.878 58.182 1.00 32.03 82 ALA A O 1
ATOM 631 N N . PRO A 1 83 ? 19.650 -47.058 58.115 1.00 41.78 83 PRO A N 1
ATOM 632 C CA . PRO A 1 83 ? 18.228 -46.926 57.700 1.00 41.78 83 PRO A CA 1
ATOM 633 C C . PRO A 1 83 ? 17.152 -46.878 58.860 1.00 41.78 83 PRO A C 1
ATOM 635 O O . PRO A 1 83 ? 17.479 -46.850 60.038 1.00 41.78 83 PRO A O 1
ATOM 638 N N . VAL A 1 84 ? 15.860 -46.851 58.462 1.00 40.69 84 VAL A N 1
ATOM 639 C CA . VAL A 1 84 ? 14.505 -46.918 59.132 1.00 40.69 84 VAL A CA 1
ATOM 640 C C . VAL A 1 84 ? 14.315 -48.021 60.228 1.00 40.69 84 VAL A C 1
ATOM 642 O O . VAL A 1 84 ? 15.234 -48.826 60.344 1.00 40.69 84 VAL A O 1
ATOM 645 N N . PRO A 1 85 ? 13.150 -48.270 60.922 1.00 45.16 85 PRO A N 1
ATOM 646 C CA . PRO A 1 85 ? 11.854 -47.563 61.165 1.00 45.16 85 PRO A CA 1
ATOM 647 C C . PRO A 1 85 ? 11.265 -47.696 62.620 1.00 45.16 85 PRO A C 1
ATOM 649 O O . PRO A 1 85 ? 11.771 -48.469 63.426 1.00 45.16 85 PRO A O 1
ATOM 652 N N . LYS A 1 86 ? 10.119 -47.042 62.927 1.00 36.22 86 LYS A N 1
ATOM 653 C CA . LYS A 1 86 ? 8.863 -47.596 63.539 1.00 36.22 86 LYS A CA 1
ATOM 654 C C . LYS A 1 86 ? 8.030 -46.548 64.308 1.00 36.22 86 LYS A C 1
ATOM 656 O O . LYS A 1 86 ? 8.539 -45.612 64.903 1.00 36.22 86 LYS A O 1
ATOM 661 N N . LYS A 1 87 ? 6.713 -46.745 64.222 1.00 37.66 87 LYS A N 1
ATOM 662 C CA . LYS A 1 87 ? 5.579 -45.902 64.636 1.00 37.66 87 LYS A CA 1
ATOM 663 C C . LYS A 1 87 ? 5.020 -46.386 65.989 1.00 37.66 87 LYS A C 1
ATOM 665 O O . LYS A 1 87 ? 5.106 -47.592 66.227 1.00 37.66 87 LYS A O 1
ATOM 670 N N . THR A 1 88 ? 4.370 -45.498 66.763 1.00 33.41 88 THR A N 1
ATOM 671 C CA . THR A 1 88 ? 3.061 -45.653 67.483 1.00 33.41 88 THR A CA 1
ATOM 672 C C . THR A 1 88 ? 3.010 -44.975 68.881 1.00 33.41 88 THR A C 1
ATOM 674 O O . THR A 1 88 ? 3.754 -45.377 69.765 1.00 33.41 88 THR A O 1
ATOM 677 N N . GLU A 1 89 ? 2.134 -43.951 68.989 1.00 41.19 89 GLU A N 1
ATOM 678 C CA . GLU A 1 89 ? 1.211 -43.429 70.057 1.00 41.19 89 GLU A CA 1
ATOM 679 C C . GLU A 1 89 ? 1.394 -43.783 71.566 1.00 41.19 89 GLU A C 1
ATOM 681 O O . GLU A 1 89 ? 1.832 -44.896 71.851 1.00 41.19 89 GLU A O 1
ATOM 686 N N . PRO A 1 90 ? 0.993 -42.924 72.559 1.00 44.19 90 PRO A N 1
ATOM 687 C CA . PRO A 1 90 ? -0.427 -42.675 72.927 1.00 44.19 90 PRO A CA 1
ATOM 688 C C . PRO A 1 90 ? -0.840 -41.272 73.495 1.00 44.19 90 PRO A C 1
ATOM 690 O O . PRO A 1 90 ? -0.039 -40.352 73.623 1.00 44.19 90 PRO A O 1
ATOM 693 N N . ALA A 1 91 ? -2.150 -41.174 73.793 1.00 41.22 91 ALA A N 1
ATOM 694 C CA . ALA A 1 91 ? -3.099 -40.071 74.077 1.00 41.22 91 ALA A CA 1
ATOM 695 C C . ALA A 1 91 ? -2.976 -39.250 75.415 1.00 41.22 91 ALA A C 1
ATOM 697 O O . ALA A 1 91 ? -2.159 -39.598 76.266 1.00 41.22 91 ALA A O 1
ATOM 698 N N . PRO A 1 92 ? -3.799 -38.179 75.636 1.00 54.06 92 PRO A N 1
ATOM 699 C CA . PRO A 1 92 ? -3.658 -37.172 76.713 1.00 54.06 92 PRO A CA 1
ATOM 700 C C . PRO A 1 92 ? -4.642 -37.340 77.900 1.00 54.06 92 PRO A C 1
ATOM 702 O O . PRO A 1 92 ? -5.637 -38.055 77.768 1.00 54.06 92 PRO A O 1
ATOM 705 N N . PRO A 1 93 ? -4.442 -36.626 79.038 1.00 49.56 93 PRO A N 1
ATOM 706 C CA . PRO A 1 93 ? -5.608 -36.057 79.740 1.00 49.56 93 PRO A CA 1
ATOM 707 C C . PRO A 1 93 ? -5.438 -34.715 80.513 1.00 49.56 93 PRO A C 1
ATOM 709 O O . PRO A 1 93 ? -4.380 -34.340 81.004 1.00 49.56 93 PRO A O 1
ATOM 712 N N . GLN A 1 94 ? -6.607 -34.071 80.616 1.00 40.50 94 GLN A N 1
ATOM 713 C CA . GLN A 1 94 ? -7.186 -32.941 81.377 1.00 40.50 94 GLN A CA 1
ATOM 714 C C . GLN A 1 94 ? -6.715 -32.606 82.819 1.00 40.50 94 GLN A C 1
ATOM 716 O O . GLN A 1 94 ? -6.353 -33.505 83.573 1.00 40.50 94 GLN A O 1
ATOM 721 N N . ARG A 1 95 ? -6.983 -31.353 83.268 1.00 37.50 95 ARG A N 1
ATOM 722 C CA . ARG A 1 95 ? -7.947 -31.010 84.365 1.00 37.50 95 ARG A CA 1
ATOM 723 C C . ARG A 1 95 ? -8.120 -29.490 84.622 1.00 37.50 95 ARG A C 1
ATOM 725 O O . ARG A 1 95 ? -7.166 -28.731 84.523 1.00 37.50 95 ARG A O 1
ATOM 732 N N . ALA A 1 96 ? -9.351 -29.099 84.988 1.00 40.84 96 ALA A N 1
ATOM 733 C CA . ALA A 1 96 ? -9.796 -27.808 85.570 1.00 40.84 96 ALA A CA 1
ATOM 734 C C . ALA A 1 96 ? -9.889 -27.909 87.126 1.00 40.84 96 ALA A C 1
ATOM 736 O O . ALA A 1 96 ? -9.647 -29.024 87.608 1.00 40.84 96 ALA A O 1
ATOM 737 N N . PRO A 1 97 ? -10.216 -26.857 87.939 1.00 50.91 97 PRO A N 1
ATOM 738 C CA . PRO A 1 97 ? -11.585 -26.283 88.069 1.00 50.91 97 PRO A CA 1
ATOM 739 C C . PRO A 1 97 ? -11.715 -24.772 88.488 1.00 50.91 97 PRO A C 1
ATOM 741 O O . PRO A 1 97 ? -10.732 -24.076 88.713 1.00 50.91 97 PRO A O 1
ATOM 744 N N . VAL A 1 98 ? -12.979 -24.307 88.567 1.00 39.31 98 VAL A N 1
ATOM 745 C CA . VAL A 1 98 ? -13.592 -22.974 88.893 1.00 39.31 98 VAL A CA 1
ATOM 746 C C . VAL A 1 98 ? -13.821 -22.733 90.418 1.00 39.31 98 VAL A C 1
ATOM 748 O O . VAL A 1 98 ? -13.604 -23.705 91.147 1.00 39.31 98 VAL A O 1
ATOM 751 N N . PRO A 1 99 ? -14.270 -21.545 90.954 1.00 53.75 99 PRO A N 1
ATOM 752 C CA . PRO A 1 99 ? -15.719 -21.146 91.015 1.00 53.75 99 PRO A CA 1
ATOM 753 C C . PRO A 1 99 ? -16.132 -19.628 91.172 1.00 53.75 99 PRO A C 1
ATOM 755 O O . PRO A 1 99 ? -15.373 -18.821 91.691 1.00 53.75 99 PRO A O 1
ATOM 758 N N . ALA A 1 100 ? -17.399 -19.335 90.771 1.00 36.31 100 ALA A N 1
ATOM 759 C CA . ALA A 1 100 ? -18.498 -18.445 91.290 1.00 36.31 100 ALA A CA 1
ATOM 760 C C . ALA A 1 100 ? -18.265 -16.981 91.784 1.00 36.31 100 ALA A C 1
ATOM 762 O O . ALA A 1 100 ? -17.224 -16.684 92.340 1.00 36.31 100 ALA A O 1
ATOM 763 N N . ALA A 1 101 ? -19.208 -16.017 91.825 1.00 38.78 101 ALA A N 1
ATOM 764 C CA . ALA A 1 101 ? -20.516 -15.652 91.227 1.00 38.78 101 ALA A CA 1
ATOM 765 C C . ALA A 1 101 ? -20.962 -14.302 91.885 1.00 38.78 101 ALA A C 1
ATOM 767 O O . ALA A 1 101 ? -20.506 -14.040 92.994 1.00 38.78 101 ALA A O 1
ATOM 768 N N . LEU A 1 102 ? -21.861 -13.510 91.254 1.00 39.47 102 LEU A N 1
ATOM 769 C CA . LEU A 1 102 ? -22.941 -12.634 91.820 1.00 39.47 102 LEU A CA 1
ATOM 770 C C . LEU A 1 102 ? -23.189 -11.334 91.006 1.00 39.47 102 LEU A C 1
ATOM 772 O O . LEU A 1 102 ? -22.256 -10.619 90.655 1.00 39.47 102 LEU A O 1
ATOM 776 N N . MET A 1 103 ? -24.469 -11.027 90.738 1.00 38.72 103 MET A N 1
ATOM 777 C CA . MET A 1 103 ? -24.995 -9.748 90.195 1.00 38.72 103 MET A CA 1
ATOM 778 C C . MET A 1 103 ? -25.522 -8.845 91.333 1.00 38.72 103 MET A C 1
ATOM 780 O O . MET A 1 103 ? -25.758 -9.383 92.419 1.00 38.72 103 MET A O 1
ATOM 784 N N . PRO A 1 104 ? -25.731 -7.515 91.137 1.00 45.44 104 PRO A N 1
ATOM 785 C CA . PRO A 1 104 ? -27.069 -6.985 90.760 1.00 45.44 104 PRO A CA 1
ATOM 786 C C . PRO A 1 104 ? -27.103 -5.636 89.954 1.00 45.44 104 PRO A C 1
ATOM 788 O O . PRO A 1 104 ? -26.102 -4.941 89.821 1.00 45.44 104 PRO A O 1
ATOM 791 N N . THR A 1 105 ? -28.286 -5.273 89.422 1.00 36.59 105 THR A N 1
ATOM 792 C CA . THR A 1 105 ? -28.762 -4.003 88.761 1.00 36.59 105 THR A CA 1
ATOM 793 C C . THR A 1 105 ? -29.259 -2.919 89.769 1.00 36.59 105 THR A C 1
ATOM 795 O O . THR A 1 105 ? -29.345 -3.277 90.942 1.00 36.59 105 THR A O 1
ATOM 798 N N . PRO A 1 106 ? -29.900 -1.762 89.399 1.00 52.94 106 PRO A N 1
ATOM 799 C CA . PRO A 1 106 ? -29.648 -0.574 88.516 1.00 52.94 106 PRO A CA 1
ATOM 800 C C . PRO A 1 106 ? -29.774 0.761 89.364 1.00 52.94 106 PRO A C 1
ATOM 802 O O . PRO A 1 106 ? -29.504 0.663 90.558 1.00 52.94 106 PRO A O 1
ATOM 805 N N . PRO A 1 107 ? -30.322 1.948 88.952 1.00 54.34 107 PRO A N 1
ATOM 806 C CA . PRO A 1 107 ? -30.262 2.840 87.761 1.00 54.34 107 PRO A CA 1
ATOM 807 C C . PRO A 1 107 ? -29.682 4.265 88.100 1.00 54.34 107 PRO A C 1
ATOM 809 O O . PRO A 1 107 ? -29.222 4.461 89.217 1.00 54.34 107 PRO A O 1
ATOM 812 N N . VAL A 1 108 ? -29.720 5.252 87.171 1.00 38.47 108 VAL A N 1
ATOM 813 C CA . VAL A 1 108 ? -29.935 6.734 87.348 1.00 38.47 108 VAL A CA 1
ATOM 814 C C . VAL A 1 108 ? -29.323 7.539 86.166 1.00 38.47 108 VAL A C 1
ATOM 816 O O . VAL A 1 108 ? -28.202 7.283 85.737 1.00 38.47 108 VAL A O 1
ATOM 819 N N . SER A 1 109 ? -30.087 8.499 85.625 1.00 36.44 109 SER A N 1
ATOM 820 C CA . SER A 1 109 ? -29.751 9.461 84.541 1.00 36.44 109 SER A CA 1
ATOM 821 C C . SER A 1 109 ? -29.390 10.863 85.108 1.00 36.44 109 SER A C 1
ATOM 823 O O . SER A 1 109 ? -29.470 11.035 86.320 1.00 36.44 109 SER A O 1
ATOM 825 N N . PRO A 1 110 ? -29.270 11.933 84.286 1.00 60.66 110 PRO A N 1
ATOM 826 C CA . PRO A 1 110 ? -28.188 12.381 83.387 1.00 60.66 110 PRO A CA 1
ATOM 827 C C . PRO A 1 110 ? -27.486 13.670 83.935 1.00 60.66 110 PRO A C 1
ATOM 829 O O . PRO A 1 110 ? -27.864 14.139 85.009 1.00 60.66 110 PRO A O 1
ATOM 832 N N . PRO A 1 111 ? -26.473 14.272 83.264 1.00 45.16 111 PRO A N 1
ATOM 833 C CA . PRO A 1 111 ? -26.787 15.372 82.335 1.00 45.16 111 PRO A CA 1
ATOM 834 C C . PRO A 1 111 ? -25.844 15.528 81.118 1.00 45.16 111 PRO A C 1
ATOM 836 O O . PRO A 1 111 ? -24.688 15.114 81.117 1.00 45.16 111 PRO A O 1
ATOM 839 N N . ASP A 1 112 ? -26.417 16.152 80.087 1.00 43.59 112 ASP A N 1
ATOM 840 C CA . ASP A 1 112 ? -25.864 17.189 79.206 1.00 43.59 112 ASP A CA 1
ATOM 841 C C . ASP A 1 112 ? -24.342 17.399 79.166 1.00 43.59 112 ASP A C 1
ATOM 843 O O . ASP A 1 112 ? -23.738 17.819 80.149 1.00 43.59 112 ASP A O 1
ATOM 847 N N . ASN A 1 113 ? -23.756 17.228 77.978 1.00 37.31 113 ASN A N 1
ATOM 848 C CA . ASN A 1 113 ? -22.795 18.167 77.390 1.00 37.31 113 ASN A CA 1
ATOM 849 C C . ASN A 1 113 ? -22.643 17.838 75.894 1.00 37.31 113 ASN A C 1
ATOM 851 O O . ASN A 1 113 ? -22.213 16.750 75.511 1.00 37.31 113 ASN A O 1
ATOM 855 N N . ALA A 1 114 ? -23.042 18.781 75.045 1.00 46.22 114 ALA A N 1
ATOM 856 C CA . ALA A 1 114 ? -22.971 18.689 73.592 1.00 46.22 114 ALA A CA 1
ATOM 857 C C . ALA A 1 114 ? -21.520 18.761 73.067 1.00 46.22 114 ALA A C 1
ATOM 859 O O . ALA A 1 114 ? -20.785 19.670 73.458 1.00 46.22 114 ALA A O 1
ATOM 860 N N . PRO A 1 115 ? -21.114 17.897 72.115 1.00 49.31 115 PRO A N 1
ATOM 861 C CA . PRO A 1 115 ? -19.930 18.135 71.295 1.00 49.31 115 PRO A CA 1
ATOM 862 C C . PRO A 1 115 ? -20.280 18.800 69.953 1.00 49.31 115 PRO A C 1
ATOM 864 O O . PRO A 1 115 ? -21.288 18.495 69.317 1.00 49.31 115 PRO A O 1
ATOM 867 N N . ALA A 1 116 ? -19.394 19.708 69.549 1.00 47.00 116 ALA A N 1
ATOM 868 C CA . ALA A 1 116 ? -19.375 20.528 68.339 1.00 47.00 116 ALA A CA 1
ATOM 869 C C . ALA A 1 116 ? -19.658 19.782 67.008 1.00 47.00 116 ALA A C 1
ATOM 871 O O . ALA A 1 116 ? -19.423 18.576 66.904 1.00 47.00 116 ALA A O 1
ATOM 872 N N . PRO A 1 117 ? -20.108 20.496 65.952 1.00 48.38 117 PRO A N 1
ATOM 873 C CA . PRO A 1 117 ? -20.409 19.895 64.658 1.00 48.38 117 PRO A CA 1
ATOM 874 C C . PRO A 1 117 ? -19.145 19.330 64.000 1.00 48.38 117 PRO A C 1
ATOM 876 O O . PRO A 1 117 ? -18.205 20.052 63.672 1.00 48.38 117 PRO A O 1
ATOM 879 N N . VAL A 1 118 ? -19.156 18.018 63.779 1.00 51.78 118 VAL A N 1
ATOM 880 C CA . VAL A 1 118 ? -18.166 17.300 62.974 1.00 51.78 118 VAL A CA 1
ATOM 881 C C . VAL A 1 118 ? -18.274 17.778 61.527 1.00 51.78 118 VAL A C 1
ATOM 883 O O . VAL A 1 118 ? -19.299 17.584 60.867 1.00 51.78 118 VAL A O 1
ATOM 886 N N . VAL A 1 119 ? -17.209 18.403 61.032 1.00 51.53 119 VAL A N 1
ATOM 887 C CA . VAL A 1 119 ? -17.013 18.665 59.605 1.00 51.53 119 VAL A CA 1
ATOM 888 C C . VAL A 1 119 ? -16.962 17.308 58.902 1.00 51.53 119 VAL A C 1
ATOM 890 O O . VAL A 1 119 ? -16.079 16.495 59.165 1.00 51.53 119 VAL A O 1
ATOM 893 N N . ARG A 1 120 ? -17.951 17.031 58.048 1.00 53.00 120 ARG A N 1
ATOM 894 C CA . ARG A 1 120 ? -17.952 15.846 57.186 1.00 53.00 120 ARG A CA 1
ATOM 895 C C . ARG A 1 120 ? -16.936 16.066 56.074 1.00 53.00 120 ARG A C 1
ATOM 897 O O . ARG A 1 120 ? -17.149 16.912 55.210 1.00 53.00 120 ARG A O 1
ATOM 904 N N . GLU A 1 121 ? -15.858 15.295 56.100 1.00 57.47 121 GLU A N 1
ATOM 905 C CA . GLU A 1 121 ? -14.950 15.169 54.966 1.00 57.47 121 GLU A CA 1
ATOM 906 C C . GLU A 1 121 ? -15.717 14.558 53.786 1.00 57.47 121 GLU A C 1
ATOM 908 O O . GLU A 1 121 ? -16.334 13.495 53.904 1.00 57.47 121 GLU A O 1
ATOM 913 N N . ALA A 1 122 ? -15.760 15.276 52.665 1.00 54.78 122 ALA A N 1
ATOM 914 C CA . ALA A 1 122 ? -16.413 14.804 51.455 1.00 54.78 122 ALA A CA 1
ATOM 915 C C . ALA A 1 122 ? -15.595 13.655 50.852 1.00 54.78 122 ALA A C 1
ATOM 917 O O . ALA A 1 122 ? -14.399 13.798 50.603 1.00 54.78 122 ALA A O 1
ATOM 918 N N . ALA A 1 123 ? -16.250 12.519 50.602 1.00 64.81 123 ALA A N 1
ATOM 919 C CA . ALA A 1 123 ? -15.639 11.393 49.909 1.00 64.81 123 ALA A CA 1
ATOM 920 C C . ALA A 1 123 ? -15.172 11.822 48.499 1.00 64.81 123 ALA A C 1
ATOM 922 O O . ALA A 1 123 ? -15.934 12.489 47.790 1.00 64.81 123 ALA A O 1
ATOM 923 N N . PRO A 1 124 ? -13.952 11.452 48.070 1.00 56.59 124 PRO A N 1
ATOM 924 C CA . PRO A 1 124 ? -13.450 11.812 46.751 1.00 56.59 124 PRO A CA 1
ATOM 925 C C . PRO A 1 124 ? -14.284 11.138 45.657 1.00 56.59 124 PRO A C 1
ATOM 927 O O . PRO A 1 124 ? -14.591 9.946 45.723 1.00 56.59 124 PRO A O 1
ATOM 930 N N . ALA A 1 125 ? -14.663 11.923 44.647 1.00 66.31 125 ALA A N 1
ATOM 931 C CA . ALA A 1 125 ? -15.406 11.445 43.490 1.00 66.31 125 ALA A CA 1
ATOM 932 C C . ALA A 1 125 ? -14.616 10.348 42.743 1.00 66.31 125 ALA A C 1
ATOM 934 O O . ALA A 1 125 ? -13.388 10.444 42.643 1.00 66.31 125 ALA A O 1
ATOM 935 N N . PRO A 1 126 ? -15.288 9.317 42.196 1.00 63.12 126 PRO A N 1
ATOM 936 C CA . PRO A 1 126 ? -14.620 8.277 41.425 1.00 63.12 126 PRO A CA 1
ATOM 937 C C . PRO A 1 126 ? -13.948 8.887 40.191 1.00 63.12 126 PRO A C 1
ATOM 939 O O . PRO A 1 126 ? -14.569 9.620 39.419 1.00 63.12 126 PRO A O 1
ATOM 942 N N . ALA A 1 127 ? -12.659 8.590 40.030 1.00 69.19 127 ALA A N 1
ATOM 943 C CA . ALA A 1 127 ? -11.858 9.082 38.922 1.00 69.19 127 ALA A CA 1
ATOM 944 C C . ALA A 1 127 ? -12.440 8.618 37.569 1.00 69.19 127 ALA A C 1
ATOM 946 O O . ALA A 1 127 ? -12.879 7.469 37.452 1.00 69.19 127 ALA A O 1
ATOM 947 N N . PRO A 1 128 ? -12.434 9.479 36.534 1.00 68.88 128 PRO A N 1
ATOM 948 C CA . PRO A 1 128 ? -12.903 9.112 35.206 1.00 68.88 128 PRO A CA 1
ATOM 949 C C . PRO A 1 128 ? -12.056 7.974 34.625 1.00 68.88 128 PRO A C 1
ATOM 951 O O . PRO A 1 128 ? -10.824 8.018 34.640 1.00 68.88 128 PRO A O 1
ATOM 954 N N . VAL A 1 129 ? -12.740 6.951 34.108 1.00 69.06 129 VAL A N 1
ATOM 955 C CA . VAL A 1 129 ? -12.130 5.791 33.450 1.00 69.06 129 VAL A CA 1
ATOM 956 C C . VAL A 1 129 ? -11.301 6.283 32.262 1.00 69.06 129 VAL A C 1
ATOM 958 O O . VAL A 1 129 ? -11.816 6.957 31.371 1.00 69.06 129 VAL A O 1
ATOM 961 N N . ALA A 1 130 ? -10.002 5.978 32.267 1.00 68.38 130 ALA A N 1
ATOM 962 C CA . ALA A 1 130 ? -9.103 6.351 31.183 1.00 68.38 130 ALA A CA 1
ATOM 963 C C . ALA A 1 130 ? -9.540 5.686 29.860 1.00 68.38 130 ALA A C 1
ATOM 965 O O . ALA A 1 130 ? -9.938 4.517 29.877 1.00 68.38 130 ALA A O 1
ATOM 966 N N . PRO A 1 131 ? -9.451 6.387 28.712 1.00 68.44 131 PRO A N 1
ATOM 967 C CA . PRO A 1 131 ? -9.757 5.789 27.420 1.00 68.44 131 PRO A CA 1
ATOM 968 C C . PRO A 1 131 ? -8.796 4.621 27.132 1.00 68.44 131 PRO A C 1
ATOM 970 O O . PRO A 1 131 ? -7.615 4.695 27.495 1.00 68.44 131 PRO A O 1
ATOM 973 N N . PRO A 1 132 ? -9.270 3.536 26.493 1.00 63.28 132 PRO A N 1
ATOM 974 C CA . PRO A 1 132 ? -8.427 2.391 26.178 1.00 63.28 132 PRO A CA 1
ATOM 975 C C . PRO A 1 132 ? -7.269 2.812 25.261 1.00 63.28 132 PRO A C 1
ATOM 977 O O . PRO A 1 132 ? -7.462 3.549 24.293 1.00 63.28 132 PRO A O 1
ATOM 980 N N . LYS A 1 133 ? -6.051 2.347 25.576 1.00 58.19 133 LYS A N 1
ATOM 981 C CA . LYS A 1 133 ? -4.868 2.524 24.716 1.00 58.19 133 LYS A CA 1
ATOM 982 C C . LYS A 1 133 ? -5.177 1.977 23.313 1.00 58.19 133 LYS A C 1
ATOM 984 O O . LYS A 1 133 ? -5.718 0.872 23.231 1.00 58.19 133 LYS A O 1
ATOM 989 N N . PRO A 1 134 ? -4.800 2.682 22.227 1.00 58.47 134 PRO A N 1
ATOM 990 C CA . PRO A 1 134 ? -4.929 2.133 20.888 1.00 58.47 134 PRO A CA 1
ATOM 991 C C . PRO A 1 134 ? -4.096 0.854 20.803 1.00 58.47 134 PRO A C 1
ATOM 993 O O . PRO A 1 134 ? -2.882 0.867 21.013 1.00 58.47 134 PRO A O 1
ATOM 996 N N . VAL A 1 135 ? -4.773 -0.264 20.558 1.00 73.50 135 VAL A N 1
ATOM 997 C CA . VAL A 1 135 ? -4.134 -1.557 20.324 1.00 73.50 135 VAL A CA 1
ATOM 998 C C . VAL A 1 135 ? -3.347 -1.422 19.023 1.00 73.50 135 VAL A C 1
ATOM 1000 O O . VAL A 1 135 ? -3.916 -1.090 17.985 1.00 73.50 135 VAL A O 1
ATOM 1003 N N . GLY A 1 136 ? -2.025 -1.601 19.090 1.00 80.25 136 GLY A N 1
ATOM 1004 C CA . GLY A 1 136 ? -1.175 -1.566 17.901 1.00 80.25 136 GLY A CA 1
ATOM 1005 C C . GLY A 1 136 ? -1.569 -2.649 16.882 1.00 80.25 136 GLY A C 1
ATOM 1006 O O . GLY A 1 136 ? -2.290 -3.584 17.238 1.00 80.25 136 GLY A O 1
ATOM 1007 N N . PRO A 1 137 ? -1.090 -2.561 15.628 1.00 87.56 137 PRO A N 1
ATOM 1008 C CA . PRO A 1 137 ? -1.468 -3.502 14.580 1.00 87.56 137 PRO A CA 1
ATOM 1009 C C . PRO A 1 137 ? -1.167 -4.952 14.976 1.00 87.56 137 PRO A C 1
ATOM 1011 O O . PRO A 1 137 ? -0.034 -5.289 15.331 1.00 87.56 137 PRO A O 1
ATOM 1014 N N . VAL A 1 138 ? -2.173 -5.819 14.894 1.00 93.12 138 VAL A N 1
ATOM 1015 C CA . VAL A 1 138 ? -2.055 -7.250 15.204 1.00 93.12 138 VAL A CA 1
ATOM 1016 C C . VAL A 1 138 ? -1.479 -7.982 13.992 1.00 93.12 138 VAL A C 1
ATOM 1018 O O . VAL A 1 138 ? -1.759 -7.617 12.857 1.00 93.12 138 VAL A O 1
ATOM 1021 N N . ALA A 1 139 ? -0.675 -9.029 14.169 1.00 93.19 139 ALA A N 1
ATOM 1022 C CA . ALA A 1 139 ? -0.191 -9.795 13.019 1.00 93.19 139 ALA A CA 1
ATOM 1023 C C . ALA A 1 139 ? -1.366 -10.416 12.236 1.00 93.19 139 ALA A C 1
ATOM 1025 O O . ALA A 1 139 ? -2.243 -11.057 12.818 1.00 93.19 139 ALA A O 1
ATOM 1026 N N . ALA A 1 140 ? -1.372 -10.266 10.911 1.00 92.12 140 ALA A N 1
ATOM 1027 C CA . ALA A 1 140 ? -2.454 -10.757 10.059 1.00 92.12 140 ALA A CA 1
ATOM 1028 C C . ALA A 1 140 ? -2.659 -12.279 10.164 1.00 92.12 140 ALA A C 1
ATOM 1030 O O . ALA A 1 140 ? -3.795 -12.730 10.137 1.00 92.12 140 ALA A O 1
ATOM 1031 N N . GLY A 1 141 ? -1.603 -13.067 10.396 1.00 90.81 141 GLY A N 1
ATOM 1032 C CA . GLY A 1 141 ? -1.728 -14.512 10.642 1.00 90.81 141 GLY A CA 1
ATOM 1033 C C . GLY A 1 141 ? -2.458 -14.890 11.942 1.00 90.81 141 GLY A C 1
ATOM 1034 O O . GLY A 1 141 ? -2.809 -16.049 12.120 1.00 90.81 141 GLY A O 1
ATOM 1035 N N . ILE A 1 142 ? -2.683 -13.933 12.848 1.00 90.69 142 ILE A N 1
ATOM 1036 C CA . ILE A 1 142 ? -3.461 -14.124 14.082 1.00 90.69 142 ILE A CA 1
ATOM 1037 C C . ILE A 1 142 ? -4.904 -13.654 13.872 1.00 90.69 142 ILE A C 1
ATOM 1039 O O . ILE A 1 142 ? -5.844 -14.314 14.301 1.00 90.69 142 ILE A O 1
ATOM 1043 N N . ALA A 1 143 ? -5.078 -12.502 13.222 1.00 91.88 143 ALA A N 1
ATOM 1044 C CA . ALA A 1 143 ? -6.387 -11.881 13.042 1.00 91.88 143 ALA A CA 1
ATOM 1045 C C . ALA A 1 143 ? -7.174 -12.437 11.842 1.00 91.88 143 ALA A C 1
ATOM 1047 O O . ALA A 1 143 ? -8.396 -12.311 11.806 1.00 91.88 143 ALA A O 1
ATOM 1048 N N . CYS A 1 144 ? -6.502 -13.029 10.852 1.00 93.25 144 CYS A N 1
ATOM 1049 C CA . CYS A 1 144 ? -7.105 -13.454 9.593 1.00 93.25 144 CYS A CA 1
ATOM 1050 C C . CYS A 1 144 ? -7.117 -14.972 9.433 1.00 93.25 144 CYS A C 1
ATOM 1052 O O . CYS A 1 144 ? -6.105 -15.641 9.616 1.00 93.25 144 CYS A O 1
ATOM 1054 N N . SER A 1 145 ? -8.273 -15.514 9.046 1.00 93.19 145 SER A N 1
ATOM 1055 C CA . SER A 1 145 ? -8.461 -16.942 8.770 1.00 93.19 145 SER A CA 1
ATOM 1056 C C . SER A 1 145 ? -8.049 -17.318 7.349 1.00 93.19 145 SER A C 1
ATOM 1058 O O . SER A 1 145 ? -7.654 -18.455 7.094 1.00 93.19 145 SER A O 1
ATOM 1060 N N . ARG A 1 146 ? -8.121 -16.364 6.412 1.00 93.38 146 ARG A N 1
ATOM 1061 C CA . ARG A 1 146 ? -7.685 -16.541 5.026 1.00 93.38 146 ARG A CA 1
ATOM 1062 C C . ARG A 1 146 ? -6.744 -15.412 4.636 1.00 93.38 146 ARG A C 1
ATOM 1064 O O . ARG A 1 146 ? -7.118 -14.248 4.732 1.00 93.38 146 ARG A O 1
ATOM 1071 N N . THR A 1 147 ? -5.555 -15.769 4.164 1.00 94.81 147 THR A N 1
ATOM 1072 C CA . THR A 1 147 ? -4.509 -14.824 3.747 1.00 94.81 147 THR A CA 1
ATOM 1073 C C . THR A 1 147 ? -3.830 -15.329 2.468 1.00 94.81 147 THR A C 1
ATOM 1075 O O . THR A 1 147 ? -2.734 -15.892 2.529 1.00 94.81 147 THR A O 1
ATOM 1078 N N . PRO A 1 148 ? -4.496 -15.242 1.302 1.00 93.81 148 PRO A N 1
ATOM 1079 C CA . PRO A 1 148 ? -3.890 -15.675 0.051 1.00 93.81 148 PRO A CA 1
ATOM 1080 C C . PRO A 1 148 ? -2.702 -14.767 -0.309 1.00 93.81 148 PRO A C 1
ATOM 1082 O O . PRO A 1 148 ? -2.785 -13.552 -0.114 1.00 93.81 148 PRO A O 1
ATOM 1085 N N . PRO A 1 149 ? -1.603 -15.322 -0.845 1.00 93.31 149 PRO A N 1
ATOM 1086 C CA . PRO A 1 149 ? -0.475 -14.514 -1.281 1.00 93.31 149 PRO A CA 1
ATOM 1087 C C . PRO A 1 149 ? -0.862 -13.658 -2.500 1.00 93.31 149 PRO A C 1
ATOM 1089 O O . PRO A 1 149 ? -1.673 -14.089 -3.326 1.00 93.31 149 PRO A O 1
ATOM 1092 N N . PRO A 1 150 ? -0.280 -12.459 -2.649 1.00 94.69 150 PRO A N 1
ATOM 1093 C CA . PRO A 1 150 ? -0.513 -11.613 -3.806 1.00 94.69 150 PRO A CA 1
ATOM 1094 C C . PRO A 1 150 ? 0.131 -12.196 -5.058 1.00 94.69 150 PRO A C 1
ATOM 1096 O O . PRO A 1 150 ? 1.206 -12.797 -5.013 1.00 94.69 150 PRO A O 1
ATOM 1099 N N . GLN A 1 151 ? -0.509 -11.966 -6.200 1.00 94.00 151 GLN A N 1
ATOM 1100 C CA . GLN A 1 151 ? 0.061 -12.326 -7.489 1.00 94.00 151 GLN A CA 1
ATOM 1101 C C . GLN A 1 151 ? 1.157 -11.322 -7.856 1.00 94.00 151 GLN A C 1
ATOM 1103 O O . GLN A 1 151 ? 0.874 -10.161 -8.145 1.00 94.00 151 GLN A O 1
ATOM 1108 N N . ALA A 1 152 ? 2.415 -11.758 -7.818 1.00 91.75 152 ALA A N 1
ATOM 1109 C CA . ALA A 1 152 ? 3.542 -10.887 -8.121 1.00 91.75 152 ALA A CA 1
ATOM 1110 C C . ALA A 1 152 ? 3.489 -10.397 -9.585 1.00 91.75 152 ALA A C 1
ATOM 1112 O O . ALA A 1 152 ? 3.224 -11.200 -10.487 1.00 91.75 152 ALA A O 1
ATOM 1113 N N . PRO A 1 153 ? 3.743 -9.103 -9.847 1.00 92.88 153 PRO A N 1
ATOM 1114 C CA . PRO A 1 153 ? 3.802 -8.585 -11.207 1.00 92.88 153 PRO A CA 1
ATOM 1115 C C . PRO A 1 153 ? 5.012 -9.154 -11.958 1.00 92.88 153 PRO A C 1
ATOM 1117 O O . PRO A 1 153 ? 6.077 -9.373 -11.380 1.00 92.88 153 PRO A O 1
ATOM 1120 N N . SER A 1 154 ? 4.869 -9.345 -13.270 1.00 90.81 154 SER A N 1
ATOM 1121 C CA . SER A 1 154 ? 5.984 -9.740 -14.132 1.00 90.81 154 SER A CA 1
ATOM 1122 C C . SER A 1 154 ? 6.969 -8.583 -14.297 1.00 90.81 154 SER A C 1
ATOM 1124 O O . SER A 1 154 ? 6.588 -7.478 -14.685 1.00 90.81 154 SER A O 1
ATOM 1126 N N . VAL A 1 155 ? 8.243 -8.847 -14.020 1.00 91.94 155 VAL A N 1
ATOM 1127 C CA . VAL A 1 155 ? 9.346 -7.886 -14.122 1.00 91.94 155 VAL A CA 1
ATOM 1128 C C . VAL A 1 155 ? 10.518 -8.532 -14.853 1.00 91.94 155 VAL A C 1
ATOM 1130 O O . VAL A 1 155 ? 10.703 -9.740 -14.774 1.00 91.94 155 VAL A O 1
ATOM 1133 N N . SER A 1 156 ? 11.297 -7.734 -15.584 1.00 87.75 156 SER A N 1
ATOM 1134 C CA . SER A 1 156 ? 12.466 -8.210 -16.343 1.00 87.75 156 SER A CA 1
ATOM 1135 C C . SER A 1 156 ? 13.768 -8.219 -15.537 1.00 87.75 156 SER A C 1
ATOM 1137 O O . SER A 1 156 ? 14.803 -8.619 -16.057 1.00 87.75 156 SER A O 1
ATOM 1139 N N . SER A 1 157 ? 13.736 -7.702 -14.310 1.00 88.25 157 SER A N 1
ATOM 1140 C CA . SER A 1 157 ? 14.897 -7.557 -13.432 1.00 88.25 157 SER A CA 1
ATOM 1141 C C . SER A 1 157 ? 14.728 -8.446 -12.208 1.00 88.25 157 SER A C 1
ATOM 1143 O O . SER A 1 157 ? 13.604 -8.642 -11.746 1.00 88.25 157 SER A O 1
ATOM 1145 N N . GLU A 1 158 ? 15.839 -8.908 -11.640 1.00 92.38 158 GLU A N 1
ATOM 1146 C CA . GLU A 1 158 ? 15.834 -9.643 -10.375 1.00 92.38 158 GLU A CA 1
ATOM 1147 C C . GLU A 1 158 ? 15.313 -8.739 -9.246 1.00 92.38 158 GLU A C 1
ATOM 1149 O O . GLU A 1 158 ? 15.844 -7.650 -9.007 1.00 92.38 158 GLU A O 1
ATOM 1154 N N . VAL A 1 159 ? 14.264 -9.182 -8.552 1.00 94.56 159 VAL A N 1
ATOM 1155 C CA . VAL A 1 159 ? 13.631 -8.456 -7.446 1.00 94.56 159 VAL A CA 1
ATOM 1156 C C 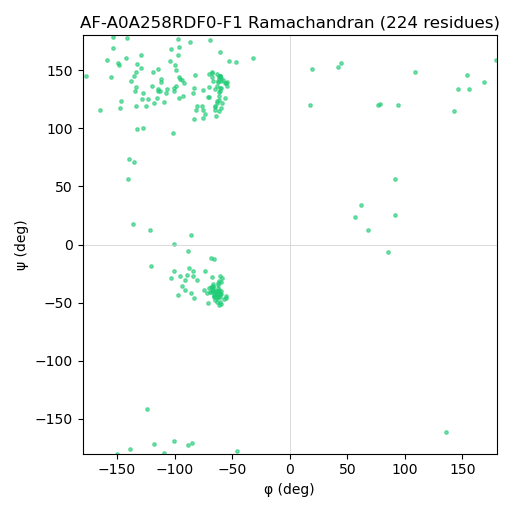. VAL A 1 159 ? 13.648 -9.324 -6.202 1.00 94.56 159 VAL A C 1
ATOM 1158 O O . VAL A 1 159 ? 13.135 -10.438 -6.205 1.00 94.56 159 VAL A O 1
ATOM 1161 N N . ARG A 1 160 ? 14.197 -8.790 -5.109 1.00 94.56 160 ARG A N 1
ATOM 1162 C CA . ARG A 1 160 ? 14.246 -9.481 -3.815 1.00 94.56 160 ARG A CA 1
ATOM 1163 C C . ARG A 1 160 ? 13.925 -8.563 -2.657 1.00 94.56 160 ARG A C 1
ATOM 1165 O O . ARG A 1 160 ? 14.430 -7.446 -2.600 1.00 94.56 160 ARG A O 1
ATOM 1172 N N . GLY A 1 161 ? 13.187 -9.065 -1.678 1.00 94.50 161 GLY A N 1
ATOM 1173 C CA . GLY A 1 161 ? 12.960 -8.386 -0.404 1.00 94.50 161 GLY A CA 1
A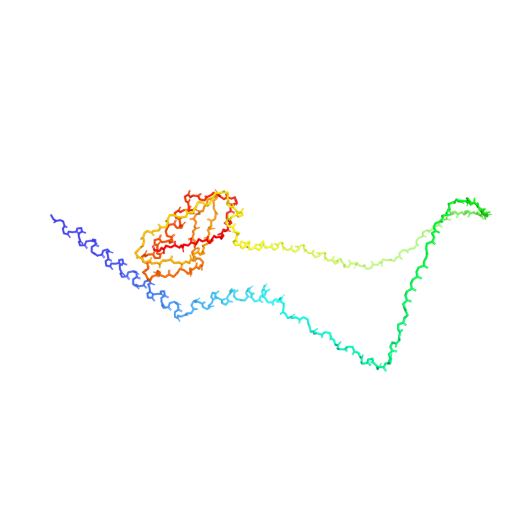TOM 1174 C C . GLY A 1 161 ? 11.506 -8.461 0.024 1.00 94.50 161 GLY A C 1
ATOM 1175 O O . GLY A 1 161 ? 10.752 -9.296 -0.470 1.00 94.50 161 GLY A O 1
ATOM 1176 N N . SER A 1 162 ? 11.114 -7.580 0.939 1.00 95.44 162 SER A N 1
ATOM 1177 C CA . SER A 1 162 ? 9.760 -7.577 1.484 1.00 95.44 162 SER A CA 1
ATOM 1178 C C . SER A 1 162 ? 9.098 -6.204 1.524 1.00 95.44 162 SER A C 1
ATOM 1180 O O . SER A 1 162 ? 9.759 -5.162 1.576 1.00 95.44 162 SER A O 1
ATOM 1182 N N . ILE A 1 163 ? 7.765 -6.212 1.506 1.00 96.75 163 ILE A N 1
ATOM 1183 C CA . ILE A 1 163 ? 6.915 -5.050 1.765 1.00 96.75 163 ILE A CA 1
ATOM 1184 C C . ILE A 1 163 ? 6.115 -5.324 3.042 1.00 96.75 163 ILE A C 1
ATOM 1186 O O . ILE A 1 163 ? 5.412 -6.329 3.137 1.00 96.75 163 ILE A O 1
ATOM 1190 N N . PHE A 1 164 ? 6.206 -4.407 4.001 1.00 96.50 164 PHE A N 1
ATOM 1191 C CA . PHE A 1 164 ? 5.412 -4.380 5.224 1.00 96.50 164 PHE A CA 1
ATOM 1192 C C . PHE A 1 164 ? 4.227 -3.445 5.025 1.00 96.50 164 PHE A C 1
ATOM 1194 O O . PHE A 1 164 ? 4.407 -2.276 4.662 1.00 96.50 164 PHE A O 1
ATOM 1201 N N . VAL A 1 165 ? 3.025 -3.949 5.278 1.00 97.19 165 VAL A N 1
ATOM 1202 C CA . VAL A 1 165 ? 1.788 -3.179 5.151 1.00 97.19 165 VAL A CA 1
ATOM 1203 C C . VAL A 1 165 ? 0.933 -3.292 6.405 1.00 97.19 165 VAL A C 1
ATOM 1205 O O . VAL A 1 165 ? 0.960 -4.308 7.107 1.00 97.19 165 VAL A O 1
ATOM 1208 N N . ILE A 1 166 ? 0.152 -2.247 6.653 1.00 96.50 166 ILE A N 1
ATOM 1209 C CA . ILE A 1 166 ? -0.902 -2.210 7.656 1.00 96.50 166 ILE A CA 1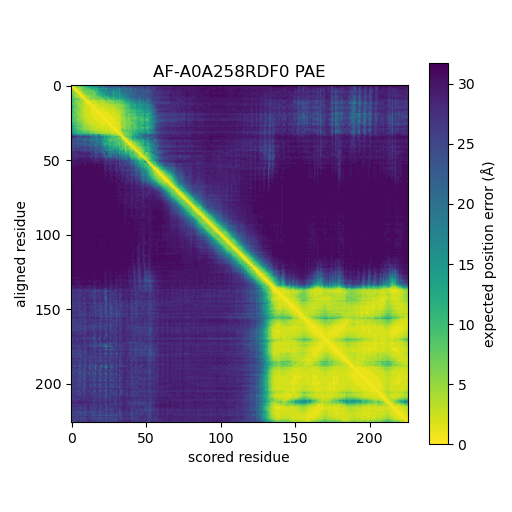
ATOM 1210 C C . ILE A 1 166 ? -2.248 -2.208 6.932 1.00 96.50 166 ILE A C 1
ATOM 1212 O O . ILE A 1 166 ? -2.506 -1.348 6.097 1.00 96.50 166 ILE A O 1
ATOM 1216 N N . GLY A 1 167 ? -3.100 -3.184 7.232 1.00 95.56 167 GLY A N 1
ATOM 1217 C CA . GLY A 1 167 ? -4.472 -3.255 6.747 1.00 95.56 167 GLY A CA 1
ATOM 1218 C C . GLY A 1 167 ? -5.456 -2.791 7.817 1.00 95.56 167 GLY A C 1
ATOM 1219 O O . GLY A 1 167 ? -5.389 -3.270 8.943 1.00 95.56 167 GLY A O 1
ATOM 1220 N N . THR A 1 168 ? -6.395 -1.913 7.484 1.00 95.50 168 THR A N 1
ATOM 1221 C CA . THR A 1 168 ? -7.504 -1.544 8.381 1.00 95.50 168 THR A CA 1
ATOM 1222 C C . THR A 1 168 ? -8.702 -2.439 8.099 1.00 95.50 168 THR A C 1
ATOM 1224 O O . THR A 1 168 ? -9.126 -2.555 6.943 1.00 95.50 168 THR A O 1
ATOM 1227 N N . LEU A 1 169 ? -9.246 -3.068 9.141 1.00 94.50 169 LEU A N 1
ATOM 1228 C CA . LEU A 1 169 ? -10.397 -3.960 9.042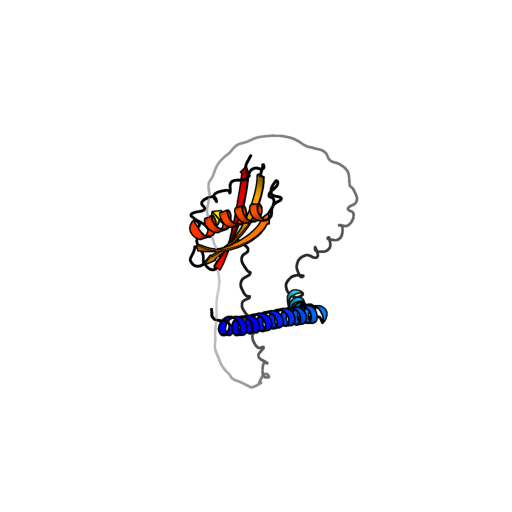 1.00 94.50 169 LEU A CA 1
ATOM 1229 C C . LEU A 1 169 ? -11.715 -3.231 9.294 1.00 94.50 169 LEU A C 1
ATOM 1231 O O . LEU A 1 169 ? -11.821 -2.406 10.196 1.00 94.50 169 LEU A O 1
ATOM 1235 N N . LYS A 1 170 ? -12.743 -3.594 8.528 1.00 93.44 170 LYS A N 1
ATOM 1236 C CA . LYS A 1 170 ? -14.135 -3.205 8.766 1.00 93.44 170 LYS A CA 1
ATOM 1237 C C . LYS A 1 170 ? -15.059 -4.331 8.317 1.00 93.44 170 LYS A C 1
ATOM 1239 O O . LYS A 1 170 ? -14.979 -4.763 7.167 1.00 93.44 170 LYS A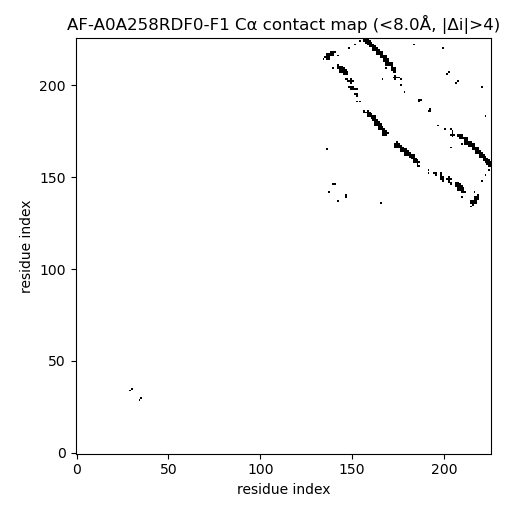 O 1
ATOM 1244 N N . GLY A 1 171 ? -15.913 -4.831 9.204 1.00 89.94 171 GLY A N 1
ATOM 1245 C CA . GLY A 1 171 ? -16.770 -5.983 8.921 1.00 89.94 171 GLY A CA 1
ATOM 1246 C C . GLY A 1 171 ? -15.973 -7.252 8.611 1.00 89.94 171 GLY A C 1
ATOM 1247 O O . GLY A 1 171 ? -16.357 -8.009 7.722 1.00 89.94 171 GLY A O 1
ATOM 1248 N N . GLY A 1 172 ? -14.808 -7.438 9.245 1.00 90.62 172 GLY A N 1
ATOM 1249 C CA . GLY A 1 172 ? -13.912 -8.570 8.976 1.00 90.62 172 GLY A CA 1
ATOM 1250 C C . GLY A 1 172 ? -13.240 -8.569 7.592 1.00 90.62 172 GLY A C 1
ATOM 1251 O O . GLY A 1 172 ? -12.666 -9.577 7.174 1.00 90.62 172 GLY A O 1
ATOM 1252 N N . ARG A 1 173 ? -13.300 -7.451 6.858 1.00 94.56 173 ARG A N 1
ATOM 1253 C CA . ARG A 1 173 ? -12.659 -7.263 5.547 1.00 94.56 173 ARG A CA 1
ATOM 1254 C C . ARG A 1 173 ? -11.647 -6.132 5.605 1.00 94.56 173 ARG A C 1
ATOM 1256 O O . ARG A 1 173 ? -11.838 -5.161 6.330 1.00 94.56 173 ARG A O 1
ATOM 1263 N N . VAL A 1 174 ? -10.588 -6.236 4.809 1.00 95.44 174 VAL A N 1
ATOM 1264 C CA . VAL A 1 174 ? -9.601 -5.161 4.677 1.00 95.44 174 VAL A CA 1
ATOM 1265 C C . VAL A 1 174 ? -10.181 -4.056 3.793 1.00 95.44 174 VAL A C 1
ATOM 1267 O O . VAL A 1 174 ? -10.488 -4.297 2.627 1.00 95.44 174 VAL A O 1
ATOM 1270 N N . VAL A 1 175 ? -10.324 -2.845 4.333 1.00 95.44 175 VAL A N 1
ATOM 1271 C CA . VAL A 1 175 ? -10.849 -1.676 3.598 1.00 95.44 175 VAL A CA 1
ATOM 1272 C C . VAL A 1 175 ? -9.759 -0.703 3.165 1.00 95.44 175 VAL A C 1
ATOM 1274 O O . VAL A 1 175 ? -9.882 -0.051 2.129 1.00 95.44 175 VAL A O 1
ATOM 1277 N N . GLN A 1 176 ? -8.666 -0.641 3.919 1.00 94.50 176 GLN A N 1
ATOM 1278 C CA . GLN A 1 176 ? -7.519 0.210 3.630 1.00 94.50 176 GLN A CA 1
ATOM 1279 C C . GLN A 1 176 ? -6.240 -0.591 3.820 1.00 94.50 176 GLN A C 1
ATOM 1281 O O . GLN A 1 176 ? -6.185 -1.462 4.683 1.00 94.50 176 GLN A O 1
ATOM 1286 N N . VAL A 1 177 ? -5.243 -0.311 2.988 1.00 97.00 177 VAL A N 1
ATOM 1287 C CA . VAL A 1 177 ? -3.913 -0.911 3.057 1.00 97.00 177 VAL A CA 1
ATOM 1288 C C . VAL A 1 177 ? -2.913 0.226 2.927 1.00 97.00 177 VAL A C 1
ATOM 1290 O O . VAL A 1 177 ? -2.901 0.922 1.915 1.00 97.00 177 VAL A O 1
ATOM 1293 N N . ASP A 1 178 ? -2.092 0.407 3.949 1.00 96.25 178 ASP A N 1
ATOM 1294 C CA . ASP A 1 178 ? -1.060 1.429 4.020 1.00 96.25 178 ASP A CA 1
ATOM 1295 C C . ASP A 1 178 ? 0.313 0.755 4.044 1.00 96.25 178 ASP A C 1
ATOM 1297 O O . ASP A 1 178 ? 0.544 -0.207 4.778 1.00 96.25 178 ASP A O 1
ATOM 1301 N N . VAL A 1 179 ? 1.248 1.247 3.232 1.00 96.25 179 VAL A N 1
ATOM 1302 C CA . VAL A 1 179 ? 2.615 0.714 3.207 1.00 96.25 179 VAL A CA 1
ATOM 1303 C C . VAL A 1 179 ? 3.405 1.320 4.362 1.00 96.25 179 VAL A C 1
ATOM 1305 O O . VAL A 1 179 ? 3.654 2.522 4.383 1.00 96.25 179 VAL A O 1
ATOM 1308 N N . GLU A 1 180 ? 3.835 0.483 5.303 1.00 95.50 180 GLU A N 1
ATOM 1309 C CA . GLU A 1 180 ? 4.631 0.903 6.459 1.00 95.50 180 GLU A CA 1
ATOM 1310 C C . GLU A 1 180 ? 6.117 1.009 6.096 1.00 95.50 180 GLU A C 1
ATOM 1312 O O . GLU A 1 180 ? 6.794 1.985 6.424 1.00 95.50 180 GLU A O 1
ATOM 1317 N N . ARG A 1 181 ? 6.644 -0.005 5.402 1.00 94.31 181 ARG A N 1
ATOM 1318 C CA . ARG A 1 181 ? 8.046 -0.049 4.975 1.00 94.31 181 ARG A CA 1
ATOM 1319 C C . ARG A 1 181 ? 8.207 -0.939 3.753 1.00 94.31 181 ARG A C 1
ATOM 1321 O O . ARG A 1 181 ? 7.589 -1.991 3.655 1.00 94.31 181 ARG A O 1
ATOM 1328 N N . THR A 1 182 ? 9.110 -0.561 2.856 1.00 95.00 182 THR A N 1
ATOM 1329 C CA . THR A 1 182 ? 9.551 -1.409 1.742 1.00 95.00 182 THR A CA 1
ATOM 1330 C C . THR A 1 182 ? 11.052 -1.658 1.837 1.00 95.00 182 THR A C 1
ATOM 1332 O O . THR A 1 182 ? 11.820 -0.745 2.142 1.00 95.00 182 THR A O 1
ATOM 1335 N N . SER A 1 183 ? 11.464 -2.904 1.617 1.00 94.19 183 SER A N 1
ATOM 1336 C CA . SER A 1 183 ? 12.864 -3.342 1.568 1.00 94.19 183 SER A CA 1
ATOM 1337 C C . SER A 1 183 ? 13.229 -3.984 0.222 1.00 94.19 183 SER A C 1
ATOM 1339 O O . SER A 1 183 ? 14.289 -4.599 0.095 1.00 94.19 183 SER A O 1
ATOM 1341 N N . LEU A 1 184 ? 12.359 -3.841 -0.787 1.00 92.88 184 LEU A N 1
ATOM 1342 C CA . LEU A 1 184 ? 12.565 -4.408 -2.118 1.00 92.88 184 LEU A CA 1
ATOM 1343 C C . LEU A 1 184 ? 13.822 -3.841 -2.787 1.00 92.88 184 LEU A C 1
ATOM 1345 O O . LEU A 1 184 ? 13.963 -2.635 -2.989 1.00 92.88 184 LEU A O 1
ATOM 1349 N N . LYS A 1 185 ? 14.710 -4.747 -3.186 1.00 92.94 185 LYS A N 1
ATOM 1350 C CA . LYS A 1 185 ? 15.885 -4.502 -4.022 1.00 92.94 185 LYS A CA 1
ATOM 1351 C C . LYS A 1 185 ? 15.566 -4.870 -5.470 1.00 92.94 185 LYS A C 1
ATOM 1353 O O . LYS A 1 185 ? 14.746 -5.749 -5.716 1.00 92.94 185 LYS A O 1
ATOM 1358 N N . GLY A 1 186 ? 16.218 -4.195 -6.418 1.00 89.56 186 GLY A N 1
ATOM 1359 C CA . GLY A 1 186 ? 16.028 -4.422 -7.859 1.00 89.56 186 GLY A CA 1
ATOM 1360 C C . GLY A 1 186 ? 14.857 -3.657 -8.489 1.00 89.56 186 GLY A C 1
ATOM 1361 O O . GLY A 1 186 ? 14.722 -3.633 -9.709 1.00 89.56 186 GLY A O 1
ATOM 1362 N N . VAL A 1 187 ? 14.047 -2.963 -7.681 1.00 91.56 187 VAL A N 1
ATOM 1363 C CA . VAL A 1 187 ? 12.943 -2.114 -8.151 1.00 91.56 187 VAL A CA 1
ATOM 1364 C C . VAL A 1 187 ? 13.365 -0.646 -8.123 1.00 91.56 187 VAL A C 1
ATOM 1366 O O . VAL A 1 187 ? 13.289 0.011 -7.088 1.00 91.56 187 VAL A O 1
ATOM 1369 N N . THR A 1 188 ? 13.818 -0.123 -9.261 1.00 88.56 188 THR A N 1
ATOM 1370 C CA . THR A 1 188 ? 14.190 1.298 -9.413 1.00 88.56 188 THR A CA 1
ATOM 1371 C C . THR A 1 188 ? 13.057 2.149 -9.991 1.00 88.56 188 THR A C 1
ATOM 1373 O O . THR A 1 188 ? 12.969 3.340 -9.698 1.00 88.56 188 THR A O 1
ATOM 1376 N N . ASP A 1 189 ? 12.158 1.548 -10.778 1.00 92.75 189 ASP A N 1
ATOM 1377 C CA . ASP A 1 189 ? 11.016 2.243 -11.374 1.00 92.75 189 ASP A CA 1
ATOM 1378 C C . ASP A 1 189 ? 9.831 2.321 -10.396 1.00 92.75 189 ASP A C 1
ATOM 1380 O O . ASP A 1 189 ? 9.362 1.329 -9.826 1.00 92.75 189 ASP A O 1
ATOM 1384 N N . ARG A 1 190 ? 9.284 3.530 -10.252 1.00 92.56 190 ARG A N 1
ATOM 1385 C CA . ARG A 1 190 ? 8.098 3.828 -9.443 1.00 92.56 190 ARG A CA 1
ATOM 1386 C C . ARG A 1 190 ? 6.847 3.094 -9.933 1.00 92.56 190 ARG A C 1
ATOM 1388 O O . ARG A 1 190 ? 5.979 2.776 -9.122 1.00 92.56 190 ARG A O 1
ATOM 1395 N N . ARG A 1 191 ? 6.733 2.832 -11.240 1.00 94.50 191 ARG A N 1
ATOM 1396 C CA . ARG A 1 191 ? 5.634 2.057 -11.838 1.00 94.50 191 ARG A CA 1
ATOM 1397 C C . ARG A 1 191 ? 5.676 0.609 -11.380 1.00 94.50 191 ARG A C 1
ATOM 1399 O O . ARG A 1 191 ? 4.644 0.076 -10.989 1.00 94.50 191 ARG A O 1
ATOM 1406 N N . VAL A 1 192 ? 6.866 0.013 -11.373 1.00 94.25 192 VAL A N 1
ATOM 1407 C CA . VAL A 1 192 ? 7.069 -1.363 -10.915 1.00 94.25 192 VAL A CA 1
ATOM 1408 C C . VAL A 1 192 ? 6.758 -1.463 -9.423 1.00 94.25 192 VAL A C 1
ATOM 1410 O O . VAL A 1 192 ? 5.946 -2.296 -9.037 1.00 94.25 192 VAL A O 1
ATOM 1413 N N . MET A 1 193 ? 7.284 -0.552 -8.593 1.00 94.31 193 MET A N 1
ATOM 1414 C CA . MET A 1 193 ? 6.951 -0.512 -7.160 1.00 94.31 193 MET A CA 1
ATOM 1415 C C . MET A 1 193 ? 5.439 -0.399 -6.924 1.00 94.31 193 MET A C 1
ATOM 1417 O O . MET A 1 193 ? 4.878 -1.118 -6.100 1.00 94.31 193 MET A O 1
ATOM 1421 N N . ARG A 1 194 ? 4.753 0.468 -7.681 1.00 95.44 194 ARG A N 1
ATOM 1422 C CA . ARG A 1 194 ? 3.294 0.597 -7.603 1.00 95.44 194 ARG A CA 1
ATOM 1423 C C . ARG A 1 194 ? 2.585 -0.705 -7.975 1.00 95.44 194 ARG A C 1
ATOM 1425 O O . ARG A 1 194 ? 1.600 -1.026 -7.325 1.00 95.44 194 ARG A O 1
ATOM 1432 N N . ALA A 1 195 ? 3.066 -1.445 -8.972 1.00 95.81 195 ALA A N 1
ATOM 1433 C CA . ALA A 1 195 ? 2.471 -2.722 -9.359 1.00 95.81 195 ALA A CA 1
ATOM 1434 C C . ALA A 1 195 ? 2.542 -3.760 -8.223 1.00 95.81 195 ALA A C 1
ATOM 1436 O O . ALA A 1 195 ? 1.554 -4.442 -7.969 1.00 95.81 195 ALA A O 1
ATOM 1437 N N . PHE A 1 196 ? 3.657 -3.829 -7.483 1.00 95.69 196 PHE A N 1
ATOM 1438 C CA . PHE A 1 196 ? 3.762 -4.691 -6.296 1.00 95.69 196 PHE A CA 1
ATOM 1439 C C . PHE A 1 196 ? 2.785 -4.279 -5.194 1.00 95.69 196 PHE A C 1
ATOM 1441 O O . PHE A 1 196 ? 2.088 -5.126 -4.640 1.00 95.69 196 PHE A O 1
ATOM 1448 N N . VAL A 1 197 ? 2.705 -2.979 -4.895 1.00 96.25 197 VAL A N 1
ATOM 1449 C CA . VAL A 1 197 ? 1.763 -2.470 -3.888 1.00 96.25 197 VAL A CA 1
ATOM 1450 C C . VAL A 1 197 ? 0.322 -2.760 -4.309 1.00 96.25 197 VAL A C 1
ATOM 1452 O O . VAL A 1 197 ? -0.444 -3.275 -3.507 1.00 96.25 197 VAL A O 1
ATOM 1455 N N . GLN A 1 198 ? -0.035 -2.536 -5.575 1.00 96.94 198 GLN A N 1
ATOM 1456 C CA . GLN A 1 198 ? -1.369 -2.850 -6.091 1.00 96.94 198 GLN A CA 1
ATOM 1457 C C . GLN A 1 198 ? -1.696 -4.341 -6.008 1.00 96.94 198 GLN A C 1
ATOM 1459 O O . GLN A 1 198 ? -2.806 -4.690 -5.623 1.00 96.94 198 GLN A O 1
ATOM 1464 N N . ALA A 1 199 ? -0.744 -5.224 -6.316 1.00 96.31 199 ALA A N 1
ATOM 1465 C CA . ALA A 1 199 ? -0.943 -6.661 -6.159 1.00 96.31 199 ALA A CA 1
ATOM 1466 C C . ALA A 1 199 ? -1.248 -7.044 -4.701 1.00 96.31 199 ALA A C 1
ATOM 1468 O O . ALA A 1 199 ? -2.154 -7.840 -4.449 1.00 96.31 199 ALA A O 1
ATOM 1469 N N . ILE A 1 200 ? -0.528 -6.448 -3.743 1.00 97.19 200 ILE A N 1
ATOM 1470 C CA . ILE A 1 200 ? -0.780 -6.623 -2.306 1.00 97.19 200 ILE A CA 1
ATOM 1471 C C . ILE A 1 200 ? -2.162 -6.093 -1.925 1.00 97.19 200 ILE A C 1
ATOM 1473 O O . ILE A 1 200 ? -2.930 -6.799 -1.273 1.00 97.19 200 ILE A O 1
ATOM 1477 N N . GLU A 1 201 ? -2.496 -4.871 -2.341 1.00 96.38 201 GLU A N 1
ATOM 1478 C CA . GLU A 1 201 ? -3.785 -4.255 -2.033 1.00 96.38 201 GLU A CA 1
ATOM 1479 C C . GLU A 1 201 ? -4.958 -5.106 -2.520 1.00 96.38 201 GLU A C 1
ATOM 1481 O O . GLU A 1 201 ? -5.896 -5.337 -1.759 1.00 96.38 201 GLU A O 1
ATOM 1486 N N . THR A 1 202 ? -4.893 -5.587 -3.762 1.00 96.88 202 THR A N 1
ATOM 1487 C CA . THR A 1 202 ? -5.914 -6.454 -4.357 1.00 96.88 202 THR A CA 1
ATOM 1488 C C . THR A 1 202 ? -6.046 -7.748 -3.560 1.00 96.88 202 THR A C 1
ATOM 1490 O O . THR A 1 202 ? -7.142 -8.095 -3.124 1.00 96.88 202 THR A O 1
ATOM 1493 N N . ALA A 1 203 ? -4.929 -8.423 -3.270 1.00 96.00 203 ALA A N 1
ATOM 1494 C CA . ALA A 1 203 ? -4.943 -9.668 -2.505 1.00 96.00 203 ALA A CA 1
ATOM 1495 C C . ALA A 1 203 ? -5.536 -9.492 -1.100 1.00 96.00 203 ALA A C 1
ATOM 1497 O O . ALA A 1 203 ? -6.316 -10.333 -0.650 1.00 96.00 203 ALA A O 1
ATOM 1498 N N . MET A 1 204 ? -5.218 -8.385 -0.424 1.00 96.06 204 MET A N 1
ATOM 1499 C CA . MET A 1 204 ? -5.755 -8.085 0.901 1.00 96.06 204 MET A CA 1
ATOM 1500 C C . MET A 1 204 ? -7.241 -7.721 0.860 1.00 96.06 204 MET A C 1
ATOM 1502 O O . MET A 1 204 ? -8.032 -8.302 1.596 1.00 96.06 204 MET A O 1
ATOM 1506 N N . LYS A 1 205 ? -7.657 -6.793 -0.004 1.00 95.75 205 LYS A N 1
ATOM 1507 C CA . LYS A 1 205 ? -9.053 -6.320 -0.058 1.00 95.75 205 LYS A CA 1
ATOM 1508 C C . LYS A 1 205 ? -10.018 -7.418 -0.527 1.00 95.75 205 LYS A C 1
ATOM 1510 O O . LYS A 1 205 ? -11.137 -7.551 -0.015 1.00 95.75 205 LYS A O 1
ATOM 1515 N N . GLU A 1 206 ? -9.590 -8.236 -1.484 1.00 95.31 206 GLU A N 1
ATOM 1516 C CA . GLU A 1 206 ? -10.440 -9.261 -2.094 1.00 95.31 206 GLU A CA 1
ATOM 1517 C C . GLU A 1 206 ? -10.345 -10.609 -1.379 1.00 95.31 206 GLU A C 1
ATOM 1519 O O . GLU A 1 206 ? -11.355 -11.298 -1.220 1.00 95.31 206 GLU A O 1
ATOM 1524 N N . GLY A 1 207 ? -9.140 -10.981 -0.945 1.00 92.75 207 GLY A N 1
ATOM 1525 C CA . GLY A 1 207 ? -8.831 -12.329 -0.487 1.00 92.75 207 GLY A CA 1
ATOM 1526 C C . GLY A 1 207 ? -8.791 -12.516 1.026 1.00 92.75 207 GLY A C 1
ATOM 1527 O O . GLY A 1 207 ? -8.952 -13.653 1.480 1.00 92.75 207 GLY A O 1
ATOM 1528 N N . TYR A 1 208 ? -8.578 -11.450 1.808 1.00 95.31 208 TYR A N 1
ATOM 1529 C CA . TYR A 1 208 ? -8.437 -11.590 3.256 1.00 95.31 208 TYR A CA 1
ATOM 1530 C C . TYR A 1 208 ? -9.797 -11.636 3.947 1.00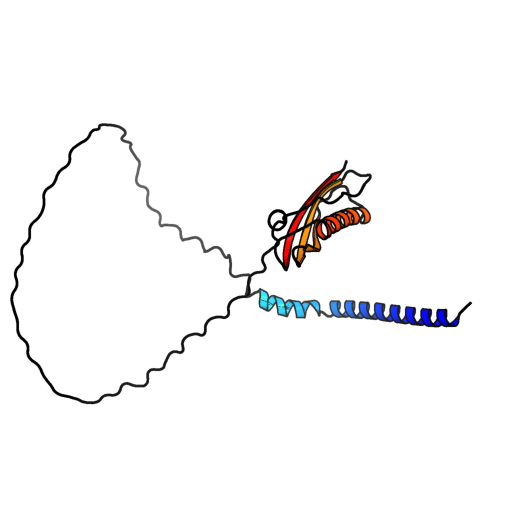 95.31 208 TYR A C 1
ATOM 1532 O O . TYR A 1 208 ? -10.693 -10.830 3.682 1.00 95.31 208 TYR A O 1
ATOM 1540 N N . VAL A 1 209 ? -9.920 -12.581 4.875 1.00 94.62 209 VAL A N 1
ATOM 1541 C CA . VAL A 1 209 ? -11.060 -12.703 5.785 1.00 94.62 209 VAL A CA 1
ATOM 1542 C C . VAL A 1 209 ? -10.506 -12.704 7.197 1.00 94.62 209 VAL A C 1
ATOM 1544 O O . VAL A 1 209 ? -9.702 -13.571 7.542 1.00 94.62 209 VAL A O 1
ATOM 1547 N N . CYS A 1 210 ? -10.908 -11.717 7.989 1.00 93.94 210 CYS A N 1
ATOM 1548 C CA . CYS A 1 210 ? -10.366 -11.473 9.316 1.00 93.94 210 CYS A CA 1
ATOM 1549 C C . CYS A 1 210 ? -11.463 -11.325 10.365 1.00 93.94 210 CYS A C 1
ATOM 1551 O O . CYS A 1 210 ? -12.634 -11.132 10.044 1.00 93.94 210 CYS A O 1
ATOM 1553 N N . VAL A 1 211 ? -11.074 -11.458 11.627 1.00 90.31 211 VAL A N 1
ATOM 1554 C CA . VAL A 1 211 ? -11.952 -11.331 12.787 1.00 90.31 211 VAL A CA 1
ATOM 1555 C C . VAL A 1 211 ? -11.644 -10.011 13.484 1.00 90.31 211 VAL A C 1
ATOM 1557 O O . VAL A 1 211 ? -10.481 -9.685 13.717 1.00 90.31 211 VAL A O 1
ATOM 1560 N N . GLY A 1 212 ? -12.695 -9.271 13.830 1.00 83.75 212 GLY A N 1
ATOM 1561 C CA . GLY A 1 212 ? -12.602 -7.962 14.470 1.00 83.75 212 GLY A CA 1
ATOM 1562 C C . GLY A 1 212 ? -13.001 -6.816 13.542 1.00 83.75 212 GLY A C 1
ATOM 1563 O O . GLY A 1 212 ? -12.815 -6.873 12.323 1.00 83.75 212 GLY A O 1
ATOM 1564 N N . ASP A 1 213 ? -13.555 -5.774 14.154 1.00 82.38 213 ASP A N 1
ATOM 1565 C CA . ASP A 1 213 ? -13.970 -4.530 13.512 1.00 82.38 213 ASP A CA 1
ATOM 1566 C C . ASP A 1 213 ? -13.069 -3.389 13.979 1.00 82.38 213 ASP A C 1
ATOM 1568 O O . ASP A 1 213 ? -12.686 -3.343 15.148 1.00 82.38 213 ASP A O 1
ATOM 1572 N N . ASP A 1 214 ? -12.699 -2.498 13.057 1.00 83.88 214 ASP A N 1
ATOM 1573 C CA . ASP A 1 214 ? -11.868 -1.314 13.314 1.00 83.88 214 ASP A CA 1
ATOM 1574 C C . ASP A 1 214 ? -10.490 -1.627 13.944 1.00 83.88 214 ASP A C 1
ATOM 1576 O O . ASP A 1 214 ? -9.848 -0.771 14.555 1.00 83.88 214 ASP A O 1
ATOM 1580 N N . VAL A 1 215 ? -9.993 -2.856 13.755 1.00 89.50 215 VAL A N 1
ATOM 1581 C CA . VAL A 1 215 ? -8.644 -3.287 14.151 1.00 89.50 215 VAL A CA 1
ATOM 1582 C C . VAL A 1 215 ? -7.695 -3.182 12.959 1.00 89.50 215 VAL A C 1
ATOM 1584 O O . VAL A 1 215 ? -8.062 -3.457 11.815 1.00 89.50 215 VAL A O 1
ATOM 1587 N N . GLN A 1 216 ? -6.446 -2.807 13.225 1.00 94.00 216 GLN A N 1
ATOM 1588 C CA . GLN A 1 216 ? -5.382 -2.837 12.228 1.00 94.00 216 GLN A CA 1
ATOM 1589 C C . GLN A 1 216 ? -4.631 -4.165 12.265 1.00 94.00 216 GLN A C 1
ATOM 1591 O O . GLN A 1 216 ? -4.298 -4.678 13.334 1.00 94.00 216 GLN A O 1
ATOM 1596 N N . ILE A 1 217 ? -4.315 -4.691 11.087 1.00 95.25 217 ILE A N 1
ATOM 1597 C CA . ILE A 1 217 ? -3.470 -5.868 10.910 1.00 95.25 217 ILE A CA 1
ATOM 1598 C C . ILE A 1 217 ? -2.143 -5.480 10.268 1.00 95.25 217 ILE A C 1
ATOM 1600 O O . ILE A 1 217 ? -2.118 -4.646 9.374 1.00 95.25 217 ILE A O 1
ATOM 1604 N N . ARG A 1 218 ? -1.039 -6.103 10.672 1.00 95.50 218 ARG A N 1
ATOM 1605 C CA . ARG A 1 218 ? 0.269 -5.976 10.022 1.00 95.50 218 ARG A CA 1
ATOM 1606 C C . ARG A 1 218 ? 0.599 -7.261 9.275 1.00 95.50 218 ARG A C 1
ATOM 1608 O O . ARG A 1 218 ? 0.512 -8.351 9.844 1.00 95.50 218 ARG A O 1
ATOM 1615 N N . GLN A 1 219 ? 1.005 -7.129 8.017 1.00 95.88 219 GLN A N 1
ATOM 1616 C CA . GLN A 1 219 ? 1.416 -8.243 7.165 1.00 95.88 219 GLN A CA 1
ATOM 1617 C C . GLN A 1 219 ? 2.721 -7.901 6.447 1.00 95.88 219 GLN A C 1
ATOM 1619 O O . GLN A 1 219 ? 2.882 -6.810 5.903 1.00 95.88 219 GLN A O 1
ATOM 1624 N N . GLU A 1 220 ? 3.643 -8.859 6.429 1.00 96.00 220 GLU A N 1
ATOM 1625 C CA . GLU A 1 220 ? 4.838 -8.816 5.591 1.00 96.00 220 GLU A CA 1
ATOM 1626 C C . GLU A 1 220 ? 4.627 -9.699 4.357 1.00 96.00 220 GLU A C 1
ATOM 1628 O O . GLU A 1 220 ? 4.146 -10.829 4.473 1.00 96.00 220 GLU A O 1
ATOM 1633 N N . PHE A 1 221 ? 4.994 -9.188 3.182 1.00 96.06 221 PHE A N 1
ATOM 1634 C CA . PHE A 1 221 ? 5.000 -9.930 1.924 1.00 96.06 221 PHE A CA 1
ATOM 1635 C C . PHE A 1 221 ? 6.415 -10.013 1.378 1.00 96.06 221 PHE A C 1
ATOM 1637 O O . PHE A 1 221 ? 7.031 -8.981 1.118 1.00 96.06 221 PHE A O 1
ATOM 1644 N N . TYR A 1 222 ? 6.912 -11.232 1.186 1.00 95.62 222 TYR A N 1
ATOM 1645 C CA . TYR A 1 222 ? 8.232 -11.494 0.623 1.00 95.62 222 TYR A CA 1
ATOM 1646 C C . TYR A 1 222 ? 8.139 -11.823 -0.870 1.00 95.62 222 TYR A C 1
ATOM 1648 O O . TYR A 1 222 ? 7.288 -12.610 -1.283 1.00 95.62 222 TYR A O 1
ATOM 1656 N N . PHE A 1 223 ? 9.041 -11.249 -1.663 1.00 94.75 223 PHE A N 1
ATOM 1657 C CA . PHE A 1 223 ? 9.161 -11.482 -3.099 1.00 94.75 223 PHE A CA 1
ATOM 1658 C C . PHE A 1 223 ? 10.607 -11.876 -3.437 1.00 94.75 223 PHE A C 1
ATOM 1660 O O . PHE A 1 223 ? 11.543 -11.184 -3.034 1.00 94.75 223 PHE A O 1
ATOM 1667 N N . ASP A 1 224 ? 10.780 -12.967 -4.188 1.00 93.62 224 ASP A N 1
ATOM 1668 C CA . ASP A 1 224 ? 12.041 -13.390 -4.827 1.00 93.62 224 ASP A CA 1
ATOM 1669 C C . ASP A 1 224 ? 11.725 -13.748 -6.287 1.00 93.62 224 ASP A C 1
ATOM 1671 O O . ASP A 1 224 ? 11.181 -14.814 -6.569 1.00 93.62 224 ASP A O 1
ATOM 1675 N N . ILE A 1 225 ? 11.997 -12.814 -7.200 1.00 91.62 225 ILE A N 1
ATOM 1676 C CA . ILE A 1 225 ? 11.834 -12.951 -8.652 1.00 91.62 225 ILE A CA 1
ATOM 1677 C C . ILE A 1 225 ? 13.228 -12.883 -9.269 1.00 91.62 225 ILE A C 1
ATOM 1679 O O . ILE A 1 225 ? 14.004 -11.994 -8.919 1.00 91.62 225 ILE A O 1
ATOM 1683 N N . ARG A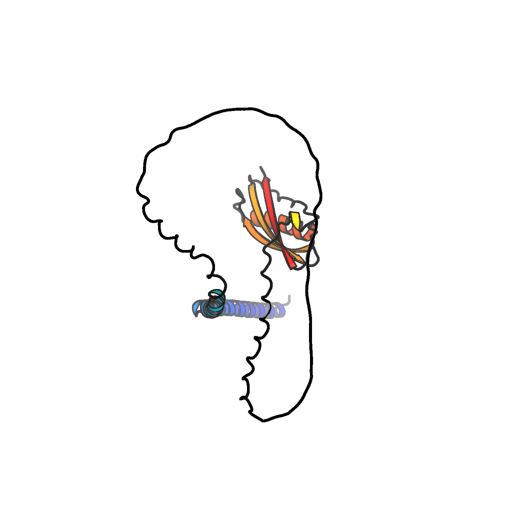 1 226 ? 13.543 -13.816 -10.167 1.00 88.56 226 ARG A N 1
ATOM 1684 C CA . ARG A 1 226 ? 14.863 -13.978 -10.787 1.00 88.56 226 ARG A CA 1
ATOM 1685 C C . ARG A 1 226 ? 14.775 -13.890 -12.297 1.00 88.56 226 ARG A C 1
ATOM 1687 O O . ARG A 1 226 ? 13.752 -14.371 -12.832 1.00 88.56 226 ARG A O 1
#

pLDDT: mean 73.29, std 21.62, range [31.25, 97.19]

Foldseek 3Di:
DDPPVVVVVVVVVVVVVVVVVVVVVVVVVCVVVDPVPVVVVVVVVVVVVPPPPPDPPPPDDDDDDDDDDDDDDDDDDDDDDDDDDDDDDDDDDDDDDDDDDDDDDDDDDDDDDDDDDDDDDDDDDDDDDDDDDQDPAAALVVFWPWQDAFDQDDDPWWKWDKWKWKFWDAPQAGPDIGTPDTPIDRDPDPVNVVRRVVSNVCRRRPTTGGDDHRHMHMYMHTDTDD

Nearest PDB structures (foldseek):
  4d6w-assembly1_A  TM=2.242E-01  e=1.879E+00  Chandipura virus

Secondary structure (DSSP, 8-state):
--HHHHHHHHHHHHHHHHHHHHHHHHHHHHHHTTHHHHHHHHHHHHHTTTSSSS-PPPPPPPPPP-PPP--------------------------------------------PPPPP--PPPPPPPPPPPPPPPPPEEHHHHEEE-PPP-PPP-SS-EEEEEEEEEEEETTEEEEEEEEEE--BS---HHHHHHHHHHHHHHHHHH-EES-SS-EEEEEEEEEE-

Sequence (226 aa):
MDFSTRQENSRRRWTGLAAVVLFHLLLGWALMNGLARKVVDSVSVLVETRIIEETQPPPPPPPPPPVKPAAPKPVVARKAAAPVPKKTEPAPPQRAPVPAALMPTPPVSPPDNAPAPVVREAAPAPAPVAPPKPVGPVAAGIACSRTPPPQAPSVSSEVRGSIFVIGTLKGGRVVQVDVERTSLKGVTDRRVMRAFVQAIETAMKEGYVCVGDDVQIRQEFYFDIR

Mean predicted aligned error: 22.61 Å

Radius of gyration: 40.98 Å; Cα contacts (8 Å, |Δi|>4): 199; chains: 1; bounding box: 71×80×127 Å

Solvent-accessible surface area (backbone atoms only — not comparable to full-atom values): 14902 Å² total; per-residue (Å²): 135,77,59,68,65,53,51,53,52,48,53,53,50,51,53,49,50,50,50,50,53,50,51,52,52,51,49,53,50,43,56,73,74,41,58,67,51,64,60,45,55,64,49,45,70,63,44,66,78,72,76,72,90,78,78,78,75,78,78,77,78,80,81,78,80,86,78,78,88,78,85,84,86,86,89,86,83,88,85,91,85,87,85,90,91,89,87,84,90,88,87,88,87,89,86,87,89,88,86,92,89,88,86,87,89,89,92,89,85,87,80,91,81,88,80,79,88,78,81,78,80,77,79,80,76,83,76,80,82,75,78,80,76,84,76,70,63,40,52,34,85,78,42,31,86,35,79,58,79,48,67,76,67,92,69,97,53,52,29,41,38,34,41,33,34,37,30,38,22,50,88,23,27,37,77,45,75,44,82,74,47,75,58,60,40,66,66,84,51,68,69,59,52,48,43,48,52,49,26,44,46,49,25,39,49,73,47,29,37,35,65,57,64,77,44,42,27,33,45,77,48,79,47,83,46,119